Protein AF-A0A9W9YK50-F1 (afdb_monomer_lite)

Sequence (266 aa):
MEDTKVDFNWKRGRLFHRLPCLVLYQICLENPTAKVLSTSSHPKSKWRPLPLDTVELEKLASRKLKINSKETMKIAEKLYTQGFISYPRTETNMFPKSLDLRPLVQNQTVDENWGAFAASVLERGPNPRHGNKTDNAHPPIHPTKHTSGLQGNEKRVYEFIVRHFLACCSEDAKGQETNVDIEIAGEKFTATGLMIIARNYLDVYPYDKWNAKTIPVYNQGEEFQPSSIEMVDGETKPPPLLTEADLIGLMEKTWYRHRCNSCRSY

Organism: NCBI:txid174260

pLDDT: mean 93.63, std 11.18, range [38.28, 98.88]

Secondary structure (DSSP, 8-state):
------PPEETT---S-HHHHHHHHHHHHHS--EEEEEEEEEEEEEPPPPPB-HHHHHHHIIIII---HHHHHHHHHHHHHTTSB--S-----S--TTS-HHHHHHHTTT-TTTHHHHHHHHHH-------S---SS-PPB-B-S--S---HHHHHHHHHHHHHHHHHTSPPEEEEEEEEEEEETTEEEEEEEEEEEE-GGGGT-TTS----B------TT-EE--S--------PPPPPPPPHHHHHHHHHHHHHHHHHHHTT--

Radius of gyration: 24.39 Å; chains: 1; bounding box: 64×39×64 Å

Foldseek 3Di:
DPPADFDWAFPVRDDPDPVVLVVVLVLCVVFVKKAWADKDKDKDWADFDFFAALLNLQLLCCVQVVDHSVRLQVLLVVCVVVQFKWDRHWPARAADPPDQCLVQLCQQLPDPQCNVLSVVLNVVDFDADHDDDGPVPTHGIATRHDDPPDDDVSVVSSLQRHLSRSRRRKGIWMKMKMKIWIDRSNTITITIFIGTPGCMSCSSHVSDDDDGGDDDDDDHRDIDGRPDDDDDDDDDDDDDDDDSSNVSVVVVVVVVVVVVVVVVVD

InterPro domains:
  IPR000380 DNA topoisomerase, type IA [PTHR11390] (5-253)
  IPR003602 DNA topoisomerase, type IA, DNA-binding domain [SM00437] (40-263)
  IPR013497 DNA topoisomerase, type IA, central [PF01131] (7-253)
  IPR013497 DNA topoisomerase, type IA, central [PS52039] (1-266)
  IPR013497 DNA topoisomerase, type IA, central [cd00186] (30-253)
  IPR013825 DNA topoisomerase, type IA, central region, subdomain 2 [G3DSA:2.70.20.10] (1-112)
  IPR013825 DNA topoisomerase, type IA, central region, subdomain 2 [G3DSA:2.70.20.10] (154-239)
  IPR023405 DNA topoisomerase, type IA, core domain [SSF56712] (4-253)
  IPR023406 DNA topoisomerase, type IA, active site [PS00396] (77-91)

Structure (mmCIF, N/CA/C/O backbone):
data_AF-A0A9W9YK50-F1
#
_entry.id   AF-A0A9W9YK50-F1
#
loop_
_atom_site.group_PDB
_atom_site.id
_atom_site.type_symbol
_atom_site.label_atom_id
_atom_site.label_alt_id
_atom_site.label_comp_id
_atom_site.label_asym_id
_atom_site.label_entity_id
_atom_site.label_seq_id
_atom_site.pdbx_PDB_ins_code
_atom_site.Cartn_x
_atom_site.Cartn_y
_atom_site.Cartn_z
_atom_site.occupancy
_atom_site.B_iso_or_equiv
_atom_site.auth_seq_id
_atom_site.auth_comp_id
_atom_site.auth_asym_id
_atom_site.auth_atom_id
_atom_site.pdbx_PDB_model_num
ATOM 1 N N . MET A 1 1 ? -32.032 -8.052 6.823 1.00 41.34 1 MET A N 1
ATOM 2 C CA . MET A 1 1 ? -30.981 -7.052 7.093 1.00 41.34 1 MET A CA 1
ATOM 3 C C . MET A 1 1 ? -29.804 -7.846 7.615 1.00 41.34 1 MET A C 1
ATOM 5 O O . MET A 1 1 ? -30.005 -8.594 8.560 1.00 41.34 1 MET A O 1
ATOM 9 N N . GLU A 1 2 ? -28.667 -7.839 6.922 1.00 46.91 2 GLU A N 1
ATOM 10 C CA . GLU A 1 2 ? -27.477 -8.552 7.399 1.00 46.91 2 GLU A CA 1
ATOM 11 C C . GLU A 1 2 ? -27.060 -7.967 8.746 1.00 46.91 2 GLU A C 1
ATOM 13 O O . GLU A 1 2 ? -26.826 -6.762 8.856 1.00 46.91 2 GLU A O 1
ATOM 18 N N . ASP A 1 3 ? -27.025 -8.825 9.762 1.00 57.28 3 ASP A N 1
ATOM 19 C CA . ASP A 1 3 ? -26.683 -8.486 11.138 1.00 57.28 3 ASP A CA 1
ATOM 20 C C . ASP A 1 3 ? -25.191 -8.120 11.192 1.00 57.28 3 ASP A C 1
ATOM 22 O O . ASP A 1 3 ? -24.302 -8.954 11.383 1.00 57.28 3 ASP A O 1
ATOM 26 N N . THR A 1 4 ? -24.888 -6.866 10.858 1.00 78.38 4 THR A N 1
ATOM 27 C CA . THR A 1 4 ? -23.513 -6.386 10.734 1.00 78.38 4 THR A CA 1
ATOM 28 C C . THR A 1 4 ? -22.994 -6.100 12.135 1.00 78.38 4 THR A C 1
ATOM 30 O O . THR A 1 4 ? -23.297 -5.058 12.712 1.00 78.38 4 THR A O 1
ATOM 33 N N . LYS A 1 5 ? -22.208 -7.026 12.693 1.00 89.38 5 LYS A N 1
ATOM 34 C CA . LYS A 1 5 ? -21.568 -6.839 14.000 1.00 89.38 5 LYS A CA 1
ATOM 35 C C . LYS A 1 5 ? -20.580 -5.667 13.942 1.00 89.38 5 LYS A C 1
ATOM 37 O O . LYS A 1 5 ? -19.675 -5.648 13.105 1.00 89.38 5 LYS A O 1
ATOM 42 N N . VAL A 1 6 ? -20.738 -4.701 14.848 1.00 94.25 6 VAL A N 1
ATOM 43 C CA . VAL A 1 6 ? -19.848 -3.538 14.979 1.00 94.25 6 VAL A CA 1
ATOM 44 C C . VAL A 1 6 ? -19.125 -3.595 16.313 1.00 94.25 6 VAL A C 1
ATOM 46 O O . VAL A 1 6 ? -19.742 -3.479 17.366 1.00 94.25 6 VAL A O 1
ATOM 49 N N . ASP A 1 7 ? -17.801 -3.712 16.260 1.00 94.88 7 ASP A N 1
ATOM 50 C CA . ASP A 1 7 ? -16.970 -3.663 17.460 1.00 94.88 7 ASP A CA 1
ATOM 51 C C . ASP A 1 7 ? -16.613 -2.210 17.809 1.00 94.88 7 ASP A C 1
ATOM 53 O O . ASP A 1 7 ? -15.954 -1.507 17.028 1.00 94.88 7 ASP A O 1
ATOM 57 N N . PHE A 1 8 ? -17.030 -1.780 19.001 1.00 97.06 8 PHE A N 1
ATOM 58 C CA . PHE A 1 8 ? -16.675 -0.493 19.590 1.00 97.06 8 PHE A CA 1
ATOM 59 C C . PHE A 1 8 ? -15.461 -0.655 20.511 1.00 97.06 8 PHE A C 1
ATOM 61 O O . PHE A 1 8 ? -15.491 -1.388 21.496 1.00 97.06 8 PHE A O 1
ATOM 68 N N . ASN A 1 9 ? -14.377 0.051 20.201 1.00 97.31 9 ASN A N 1
ATOM 69 C CA . ASN A 1 9 ? -13.122 -0.027 20.940 1.00 97.31 9 ASN A CA 1
ATOM 70 C C . ASN A 1 9 ? -13.115 0.970 22.095 1.00 97.31 9 ASN A C 1
ATOM 72 O O . ASN A 1 9 ? -13.468 2.138 21.923 1.00 97.31 9 ASN A O 1
ATOM 76 N N . TRP A 1 10 ? -12.661 0.532 23.264 1.00 97.75 10 TRP A N 1
ATOM 77 C CA . TRP A 1 10 ? -12.613 1.375 24.451 1.00 97.75 10 TRP A CA 1
ATOM 78 C C . TRP A 1 10 ? -11.600 2.517 24.306 1.00 97.75 10 TRP A C 1
ATOM 80 O O . TRP A 1 10 ? -10.426 2.290 23.998 1.00 97.75 10 TRP A O 1
ATOM 90 N N . LYS A 1 11 ? -12.020 3.761 24.569 1.00 97.06 11 LYS A N 1
ATOM 91 C CA . LYS A 1 11 ? -11.163 4.946 24.379 1.00 97.06 11 LYS A CA 1
ATOM 92 C C . LYS A 1 11 ? -9.980 5.024 25.343 1.00 97.06 11 LYS A C 1
ATOM 94 O O . LYS A 1 11 ? -9.011 5.715 25.038 1.00 97.06 11 LYS A O 1
ATOM 99 N N . ARG A 1 12 ? -10.010 4.307 26.472 1.00 95.25 12 ARG A N 1
ATOM 100 C CA . ARG A 1 12 ? -8.842 4.183 27.367 1.00 95.25 12 ARG A CA 1
ATOM 101 C C . ARG A 1 12 ? -7.768 3.231 26.826 1.00 95.25 12 ARG A C 1
ATOM 103 O O . ARG A 1 12 ? -6.685 3.141 27.401 1.00 95.25 12 ARG A O 1
ATOM 110 N N . GLY A 1 13 ? -8.043 2.518 25.733 1.00 94.38 13 GLY A N 1
ATOM 111 C CA . GLY A 1 13 ? -7.159 1.499 25.183 1.00 94.38 13 GLY A CA 1
ATOM 112 C C . GLY A 1 13 ? -7.208 0.221 26.014 1.00 94.38 13 GLY A C 1
ATOM 113 O O . GLY A 1 13 ? -8.038 -0.645 25.762 1.00 94.38 13 GLY A O 1
ATOM 114 N N . ARG A 1 14 ? -6.304 0.088 26.991 1.00 94.88 14 ARG A N 1
ATOM 115 C CA . ARG A 1 14 ? -6.188 -1.099 27.859 1.00 94.88 14 ARG A CA 1
ATOM 116 C C . ARG A 1 14 ? -5.643 -0.739 29.237 1.00 94.88 14 ARG A C 1
ATOM 118 O O . ARG A 1 14 ? -4.878 0.215 29.366 1.00 94.88 14 ARG A O 1
ATOM 125 N N . LEU A 1 15 ? -5.975 -1.547 30.242 1.00 96.12 15 LEU A N 1
ATOM 126 C CA . LEU A 1 15 ? -5.427 -1.450 31.596 1.00 96.12 15 LEU A CA 1
ATOM 127 C C . LEU A 1 15 ? -4.578 -2.682 31.922 1.00 96.12 15 LEU A C 1
ATOM 129 O O . LEU A 1 15 ? -4.917 -3.792 31.533 1.00 96.12 15 LEU A O 1
ATOM 133 N N . PHE A 1 16 ? -3.497 -2.481 32.677 1.00 95.56 16 PHE A N 1
ATOM 134 C CA . PHE A 1 16 ? -2.621 -3.558 33.164 1.00 95.56 16 PHE A CA 1
ATOM 135 C C . PHE A 1 16 ? -2.984 -4.037 34.580 1.00 95.56 16 PHE A C 1
ATOM 137 O O . PHE A 1 16 ? -2.319 -4.907 35.135 1.00 95.56 16 PHE A O 1
ATOM 144 N N . HIS A 1 17 ? -4.042 -3.477 35.173 1.00 95.75 17 HIS A N 1
ATOM 145 C CA . HIS A 1 17 ? -4.546 -3.866 36.486 1.00 95.75 17 HIS A CA 1
ATOM 146 C C . HIS A 1 17 ? -5.960 -4.431 36.358 1.00 95.75 17 HIS A C 1
ATOM 148 O O . HIS A 1 17 ? -6.875 -3.740 35.906 1.00 95.75 17 HIS A O 1
ATOM 154 N N . ARG A 1 18 ? -6.139 -5.677 36.814 1.00 94.06 18 ARG A N 1
ATOM 155 C CA . ARG A 1 18 ? -7.414 -6.400 36.718 1.00 94.06 18 ARG A CA 1
ATOM 156 C C . ARG A 1 18 ? -8.533 -5.740 37.522 1.00 94.06 18 ARG A C 1
ATOM 158 O O . ARG A 1 18 ? -9.630 -5.597 37.005 1.00 94.06 18 ARG A O 1
ATOM 165 N N . LEU A 1 19 ? -8.260 -5.321 38.761 1.00 96.44 19 LEU A N 1
ATOM 166 C CA . LEU A 1 19 ? -9.286 -4.761 39.652 1.00 96.44 19 LEU A CA 1
ATOM 167 C C . LEU A 1 19 ? -9.932 -3.478 39.092 1.00 96.44 19 LEU A C 1
ATOM 169 O O . LEU A 1 19 ? -11.153 -3.462 38.973 1.00 96.44 19 LEU A O 1
ATOM 173 N N . PRO A 1 20 ? -9.179 -2.442 38.668 1.00 95.81 20 PRO A N 1
ATOM 174 C CA . PRO A 1 20 ? -9.778 -1.271 38.026 1.00 95.81 20 PRO A CA 1
ATOM 175 C C . PRO A 1 20 ? -10.583 -1.600 36.763 1.00 95.81 20 PRO A C 1
ATOM 177 O O . PRO A 1 20 ? -11.648 -1.029 36.557 1.00 95.81 20 PRO A O 1
ATOM 180 N N . CYS A 1 21 ? -10.104 -2.531 35.928 1.00 96.44 21 CYS A N 1
ATOM 181 C CA . CYS A 1 21 ? -10.829 -2.945 34.726 1.00 96.44 21 CYS A CA 1
ATOM 182 C C . CYS A 1 21 ? -12.150 -3.642 35.077 1.00 96.44 21 CYS A C 1
ATOM 184 O O . CYS A 1 21 ? -13.182 -3.301 34.507 1.00 96.44 21 CYS A O 1
ATOM 186 N N . LEU A 1 22 ? -12.130 -4.536 36.072 1.00 96.81 22 LEU A N 1
ATOM 187 C CA . LEU A 1 22 ? -13.318 -5.221 36.573 1.00 96.81 22 LEU A CA 1
ATOM 188 C C . LEU A 1 22 ? -14.348 -4.240 37.144 1.00 96.81 22 LEU A C 1
ATOM 190 O O . LEU A 1 22 ? -15.530 -4.388 36.862 1.00 96.81 22 LEU A O 1
ATOM 194 N N . VAL A 1 23 ? -13.915 -3.232 37.908 1.00 97.25 23 VAL A N 1
ATOM 195 C CA . VAL A 1 23 ? -14.819 -2.205 38.457 1.00 97.25 23 VAL A CA 1
ATOM 196 C C . VAL A 1 23 ? -15.532 -1.449 37.332 1.00 97.25 23 VAL A C 1
ATOM 198 O O . VAL A 1 23 ? -16.754 -1.353 37.344 1.00 97.25 23 VAL A O 1
ATOM 201 N N . LEU A 1 24 ? -14.791 -0.966 36.329 1.00 97.00 24 LEU A N 1
ATOM 202 C CA . LEU A 1 24 ? -15.374 -0.243 35.190 1.00 97.00 24 LEU A CA 1
ATOM 203 C C . LEU A 1 24 ? -16.290 -1.139 34.345 1.00 97.00 24 LEU A C 1
ATOM 205 O O . LEU A 1 24 ? -17.337 -0.694 33.880 1.00 97.00 24 LEU A O 1
ATOM 209 N N . TYR A 1 25 ? -15.921 -2.412 34.190 1.00 97.19 25 TYR A N 1
ATOM 210 C CA . TYR A 1 25 ? -16.738 -3.404 33.503 1.00 97.19 25 TYR A CA 1
ATOM 211 C C . TYR A 1 25 ? -18.077 -3.646 34.213 1.00 97.19 25 TYR A C 1
ATOM 213 O O . TYR A 1 25 ? -19.114 -3.625 33.556 1.00 97.19 25 TYR A O 1
ATOM 221 N N . GLN A 1 26 ? -18.076 -3.813 35.541 1.00 97.31 26 GLN A N 1
ATOM 222 C CA . GLN A 1 26 ? -19.310 -3.988 36.317 1.00 97.31 26 GLN A CA 1
ATOM 223 C C . GLN A 1 26 ? -20.226 -2.763 36.211 1.00 97.31 26 GLN A C 1
ATOM 225 O O . GLN A 1 26 ? -21.418 -2.922 35.970 1.00 97.31 26 GLN A O 1
ATOM 230 N N . ILE A 1 27 ? -19.666 -1.549 36.265 1.00 96.75 27 ILE A N 1
ATOM 231 C CA . ILE A 1 27 ? -20.436 -0.308 36.069 1.00 96.75 27 ILE A CA 1
ATOM 232 C C . ILE A 1 27 ? -21.121 -0.291 34.688 1.00 96.75 27 ILE A C 1
ATOM 234 O O . ILE A 1 27 ? -22.289 0.085 34.578 1.00 96.75 27 ILE A O 1
ATOM 238 N N . CYS A 1 28 ? -20.430 -0.756 33.641 1.00 97.00 28 CYS A N 1
ATOM 239 C CA . CYS A 1 28 ? -21.012 -0.881 32.302 1.00 97.00 28 CYS A CA 1
ATOM 240 C C . CYS A 1 28 ? -22.092 -1.973 32.215 1.00 97.00 28 CYS A C 1
ATOM 242 O O . CYS A 1 28 ? -23.022 -1.825 31.433 1.00 97.00 28 CYS A O 1
ATOM 244 N N . LEU A 1 29 ? -21.992 -3.064 32.982 1.00 96.56 29 LEU A N 1
ATOM 245 C CA . LEU A 1 29 ? -23.014 -4.119 33.004 1.00 96.56 29 LEU A CA 1
ATOM 246 C C . LEU A 1 29 ? -24.285 -3.701 33.749 1.00 96.56 29 LEU A C 1
ATOM 248 O O . LEU A 1 29 ? -25.375 -4.106 33.350 1.00 96.56 29 LEU A O 1
ATOM 252 N N . GLU A 1 30 ? -24.155 -2.905 34.812 1.00 96.50 30 GLU A N 1
ATOM 253 C CA . GLU A 1 30 ? -25.298 -2.390 35.575 1.00 96.50 30 GLU A CA 1
ATOM 254 C C . GLU A 1 30 ? -26.133 -1.396 34.755 1.00 96.50 30 GLU A C 1
ATOM 256 O O . GLU A 1 30 ? -27.359 -1.404 34.844 1.00 96.50 30 GLU A O 1
ATOM 261 N N . ASN A 1 31 ? -25.481 -0.571 33.926 1.00 95.00 31 ASN A N 1
ATOM 262 C CA . ASN A 1 31 ? -26.136 0.408 33.052 1.00 95.00 31 ASN A CA 1
ATOM 263 C C . ASN A 1 31 ? -25.626 0.281 31.603 1.00 95.00 31 ASN A C 1
ATOM 265 O O . ASN A 1 31 ? -24.849 1.123 31.142 1.00 95.00 31 ASN A O 1
ATOM 269 N N . PRO A 1 32 ? -26.050 -0.769 30.875 1.00 96.25 32 PRO A N 1
ATOM 270 C CA . PRO A 1 32 ? -25.447 -1.153 29.602 1.00 96.25 32 PRO A CA 1
ATOM 271 C C . PRO A 1 32 ? -25.954 -0.363 28.393 1.00 96.25 32 PRO A C 1
ATOM 273 O O . PRO A 1 32 ? -25.463 -0.581 27.288 1.00 96.25 32 PRO A O 1
ATOM 276 N N . THR A 1 33 ? -26.924 0.537 28.572 1.00 97.56 33 THR A N 1
ATOM 277 C CA . THR A 1 33 ? -27.447 1.375 27.489 1.00 97.56 33 THR A CA 1
ATOM 278 C C . THR A 1 33 ? -26.329 2.232 26.903 1.00 97.56 33 THR A C 1
ATOM 280 O O . THR A 1 33 ? -25.719 3.046 27.599 1.00 97.56 33 THR A O 1
ATOM 283 N N . ALA A 1 34 ? -26.072 2.059 25.609 1.00 97.75 34 ALA A N 1
ATOM 284 C CA . ALA A 1 34 ? -25.123 2.866 24.867 1.00 97.75 34 ALA A CA 1
ATOM 285 C C . ALA A 1 34 ? -25.817 4.101 24.307 1.00 97.75 34 ALA A C 1
ATOM 287 O O . ALA A 1 34 ? -26.814 3.982 23.598 1.00 97.75 34 ALA A O 1
ATOM 288 N N . LYS A 1 35 ? -25.249 5.276 24.569 1.00 98.19 35 LYS A N 1
ATOM 289 C CA . LYS A 1 35 ? -25.692 6.543 23.987 1.00 98.19 35 LYS A CA 1
ATOM 290 C C . LYS A 1 35 ? -24.691 7.036 22.957 1.00 98.19 35 LYS A C 1
ATOM 292 O O . LYS A 1 35 ? -23.509 7.192 23.265 1.00 98.19 35 LYS A O 1
ATOM 297 N N . VAL A 1 36 ? -25.156 7.344 21.752 1.00 98.25 36 VAL A N 1
ATOM 298 C CA . VAL A 1 36 ? -24.328 7.936 20.696 1.00 98.25 36 VAL A CA 1
ATOM 299 C C . VAL A 1 36 ? -24.003 9.385 21.056 1.00 98.25 36 VAL A C 1
ATOM 301 O O . VAL A 1 36 ? -24.871 10.260 21.056 1.00 98.25 36 VAL A O 1
ATOM 304 N N . LEU A 1 37 ? -22.731 9.652 21.347 1.00 97.94 37 LEU A N 1
ATOM 305 C CA . LEU A 1 37 ? -22.236 10.985 21.685 1.00 97.94 37 LEU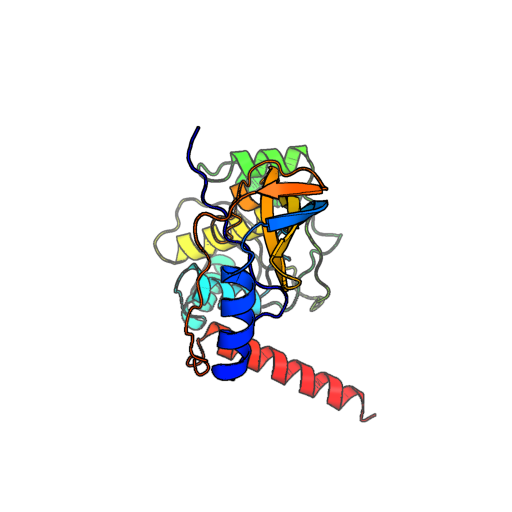 A CA 1
ATOM 306 C C . LEU A 1 37 ? -22.012 11.841 20.441 1.00 97.94 37 LEU A C 1
ATOM 308 O O . LEU A 1 37 ? -22.349 13.028 20.435 1.00 97.94 37 LEU A O 1
ATOM 312 N N . SER A 1 38 ? -21.405 11.259 19.408 1.00 96.75 38 SER A N 1
ATOM 313 C CA . SER A 1 38 ? -21.080 11.963 18.173 1.00 96.75 38 SER A CA 1
ATOM 314 C C . SER A 1 38 ? -20.886 11.003 17.004 1.00 96.75 38 SER A C 1
ATOM 316 O O . SER A 1 38 ? -20.434 9.866 17.152 1.00 96.75 38 SER A O 1
ATOM 318 N N . THR A 1 39 ? -21.203 11.506 15.817 1.00 96.25 39 THR A N 1
ATOM 319 C CA . THR A 1 39 ? -20.981 10.845 14.532 1.00 96.25 39 THR A CA 1
ATOM 320 C C . THR A 1 39 ? -20.244 11.828 13.637 1.00 96.25 39 THR A C 1
ATOM 322 O O . THR A 1 39 ? -20.770 12.893 13.314 1.00 96.25 39 THR A O 1
ATOM 325 N N . SER A 1 40 ? -19.012 11.506 13.258 1.00 94.88 40 SER A N 1
ATOM 326 C CA . SER A 1 40 ? -18.193 12.360 12.395 1.00 94.88 40 SER A CA 1
ATOM 327 C C . SER A 1 40 ? -17.788 11.600 11.147 1.00 94.88 40 SER A C 1
ATOM 329 O O . SER A 1 40 ? -17.491 10.410 11.209 1.00 94.88 40 SER A O 1
ATOM 331 N N . SER A 1 41 ? -17.779 12.282 10.008 1.00 94.62 41 SER A N 1
ATOM 332 C CA . SER A 1 41 ? -17.379 11.697 8.736 1.00 94.62 41 SER A CA 1
ATOM 333 C C . SER A 1 41 ? -16.401 12.633 8.049 1.00 94.62 41 SER A C 1
ATOM 335 O O . SER A 1 41 ? -16.679 13.825 7.913 1.00 94.62 41 SER A O 1
ATOM 337 N N . HIS A 1 42 ? -15.246 12.114 7.644 1.00 95.69 42 HIS A N 1
ATOM 338 C CA . HIS A 1 42 ? -14.212 12.907 6.989 1.00 95.69 42 HIS A CA 1
ATOM 339 C C . HIS A 1 42 ? -13.589 12.160 5.800 1.00 95.69 42 HIS A C 1
ATOM 341 O O . HIS A 1 42 ? -13.525 10.924 5.798 1.00 95.69 42 HIS A O 1
ATOM 347 N N . PRO A 1 43 ? -13.136 12.890 4.762 1.00 97.31 43 PRO A N 1
ATOM 348 C CA . PRO A 1 43 ? -12.414 12.284 3.655 1.00 97.31 43 PRO A CA 1
ATOM 349 C C . PRO A 1 43 ? -11.107 11.649 4.134 1.00 97.31 43 PRO A C 1
ATOM 351 O O . PRO A 1 43 ? -10.277 12.292 4.779 1.00 97.31 43 PRO A O 1
ATOM 354 N N . LYS A 1 44 ? -10.888 10.395 3.747 1.00 97.50 44 LYS A N 1
ATOM 355 C CA . LYS A 1 44 ? -9.674 9.634 4.032 1.00 97.50 44 LYS A CA 1
ATOM 356 C C . LYS A 1 44 ? -9.002 9.237 2.730 1.00 97.50 44 LYS A C 1
ATOM 358 O O . LYS A 1 44 ? -9.647 8.720 1.822 1.00 97.50 44 LYS A O 1
ATOM 363 N N . SER A 1 45 ? -7.691 9.421 2.642 1.00 97.56 45 SER A N 1
ATOM 364 C CA . SER A 1 45 ? -6.907 8.917 1.518 1.00 97.56 45 SER A CA 1
ATOM 365 C C . SER A 1 45 ? -5.916 7.853 1.961 1.00 97.56 45 SER A C 1
ATOM 367 O O . SER A 1 45 ? -5.370 7.898 3.068 1.00 97.56 45 SER A O 1
ATOM 369 N N . LYS A 1 46 ? -5.678 6.888 1.073 1.00 98.00 46 LYS A N 1
ATOM 370 C CA . LYS A 1 46 ? -4.533 5.990 1.159 1.00 98.00 46 LYS A CA 1
ATOM 371 C C . LYS A 1 46 ? -3.569 6.345 0.042 1.00 98.00 46 LYS A C 1
ATOM 373 O O . LYS A 1 46 ? -3.903 6.263 -1.138 1.00 98.00 46 LYS A O 1
ATOM 378 N N . TRP A 1 47 ? -2.381 6.773 0.441 1.00 98.25 47 TRP A N 1
ATOM 379 C CA . TRP A 1 47 ? -1.395 7.295 -0.486 1.00 98.25 47 TRP A CA 1
ATOM 380 C C . TRP A 1 47 ? -0.822 6.207 -1.381 1.00 98.25 47 TRP A C 1
ATOM 382 O O . TRP A 1 47 ? -0.465 5.125 -0.909 1.00 98.25 47 TRP A O 1
ATOM 392 N N . ARG A 1 48 ? -0.673 6.544 -2.660 1.00 98.31 48 ARG A N 1
ATOM 393 C CA . ARG A 1 48 ? 0.085 5.746 -3.621 1.00 98.31 48 ARG A CA 1
ATOM 394 C C . ARG A 1 48 ? 1.577 5.703 -3.237 1.00 98.31 48 ARG A C 1
ATOM 396 O O . ARG A 1 48 ? 2.045 6.567 -2.471 1.00 98.31 48 ARG A O 1
ATOM 403 N N . PRO A 1 49 ? 2.339 4.710 -3.735 1.00 98.25 49 PRO A N 1
ATOM 404 C CA . PRO A 1 49 ? 3.745 4.573 -3.379 1.00 98.25 49 PRO A CA 1
ATOM 405 C C . PRO A 1 49 ? 4.588 5.750 -3.887 1.00 98.25 49 PRO A C 1
ATOM 407 O O . PRO A 1 49 ? 4.233 6.426 -4.853 1.00 98.25 49 PRO A O 1
ATOM 410 N N . LEU A 1 50 ? 5.707 5.998 -3.205 1.00 98.38 50 LEU A N 1
ATOM 411 C CA . LEU A 1 50 ? 6.766 6.872 -3.713 1.00 98.38 50 LEU A CA 1
ATOM 412 C C . LEU A 1 50 ? 7.506 6.185 -4.873 1.00 98.38 50 LEU A C 1
ATOM 414 O O . LEU A 1 50 ? 7.409 4.971 -4.995 1.00 98.38 50 LEU A O 1
ATOM 418 N N . PRO A 1 51 ? 8.256 6.919 -5.710 1.00 98.25 51 PRO A N 1
ATOM 419 C CA . PRO A 1 51 ? 9.151 6.317 -6.689 1.00 98.25 51 PRO A CA 1
ATOM 420 C C . PRO A 1 51 ? 10.145 5.362 -6.020 1.00 98.25 51 PRO A C 1
ATOM 422 O O . PRO A 1 51 ? 10.628 5.627 -4.920 1.00 98.25 51 PRO A O 1
ATOM 425 N N . LEU A 1 52 ? 10.423 4.251 -6.697 1.00 98.50 52 LEU A N 1
ATOM 426 C CA . LEU A 1 52 ? 11.159 3.126 -6.137 1.00 98.50 52 LEU A CA 1
ATOM 427 C C . LEU A 1 52 ? 12.666 3.410 -6.108 1.00 98.50 52 LEU A C 1
ATOM 429 O O . LEU A 1 52 ? 13.260 3.655 -7.155 1.00 98.50 52 LEU A O 1
ATOM 433 N N . ASP A 1 53 ? 13.281 3.336 -4.931 1.00 98.31 53 ASP A N 1
ATOM 434 C CA . ASP A 1 53 ? 14.738 3.313 -4.764 1.00 98.31 53 ASP A CA 1
ATOM 435 C C . ASP A 1 53 ? 15.231 1.883 -4.460 1.00 98.31 53 ASP A C 1
ATOM 437 O O . ASP A 1 53 ? 14.440 0.937 -4.362 1.00 98.31 53 ASP A O 1
ATOM 441 N N . THR A 1 54 ? 16.551 1.708 -4.335 1.00 98.12 54 THR A N 1
ATOM 442 C CA . THR A 1 54 ? 17.166 0.388 -4.082 1.00 98.12 54 THR A CA 1
ATOM 443 C C . THR A 1 54 ? 16.653 -0.241 -2.788 1.00 98.12 54 THR A C 1
ATOM 445 O O . THR A 1 54 ? 16.286 -1.414 -2.756 1.00 98.12 54 THR A O 1
ATOM 448 N N . VAL A 1 55 ? 16.601 0.556 -1.720 1.00 96.69 55 VAL A N 1
ATOM 449 C CA . VAL A 1 55 ? 16.276 0.077 -0.374 1.00 96.69 55 VAL A CA 1
ATOM 450 C C . VAL A 1 55 ? 14.813 -0.354 -0.300 1.00 96.69 55 VAL A C 1
ATOM 452 O O . VAL A 1 55 ? 14.496 -1.409 0.261 1.00 96.69 55 VAL A O 1
ATOM 455 N N . GLU A 1 56 ? 13.904 0.418 -0.895 1.00 97.94 56 GLU A N 1
ATOM 456 C CA . GLU A 1 56 ? 12.499 0.034 -0.973 1.00 97.94 56 GLU A CA 1
ATOM 457 C C . GLU A 1 56 ? 12.280 -1.177 -1.884 1.00 97.94 56 GLU A C 1
ATOM 459 O O . GLU A 1 56 ? 11.473 -2.037 -1.520 1.00 97.94 56 GLU A O 1
ATOM 464 N N . LEU A 1 57 ? 13.020 -1.323 -2.992 1.00 98.50 57 LEU A N 1
ATOM 465 C CA . LEU A 1 57 ? 12.970 -2.541 -3.809 1.00 98.50 57 LEU A CA 1
ATOM 466 C C . LEU A 1 57 ? 13.358 -3.779 -2.987 1.00 98.50 57 LEU A C 1
ATOM 468 O O . LEU A 1 57 ? 12.582 -4.734 -2.946 1.00 98.50 57 LEU A O 1
ATOM 472 N N . GLU A 1 58 ? 14.493 -3.758 -2.286 1.00 98.25 58 GLU A N 1
ATOM 473 C CA . GLU A 1 58 ? 14.950 -4.887 -1.461 1.00 98.25 58 GLU A CA 1
ATOM 474 C C . GLU A 1 58 ? 13.944 -5.219 -0.344 1.00 98.25 58 GLU A C 1
ATOM 476 O O . GLU A 1 58 ? 13.501 -6.367 -0.192 1.00 98.25 58 GLU A O 1
ATOM 481 N N . LYS A 1 59 ? 13.483 -4.201 0.396 1.00 97.62 59 LYS A N 1
ATOM 482 C CA . LYS A 1 59 ? 12.520 -4.386 1.494 1.00 97.62 59 LYS A CA 1
ATOM 483 C C . LYS A 1 59 ? 11.169 -4.893 1.002 1.00 97.62 59 LYS A C 1
ATOM 485 O O . LYS A 1 59 ? 10.517 -5.670 1.70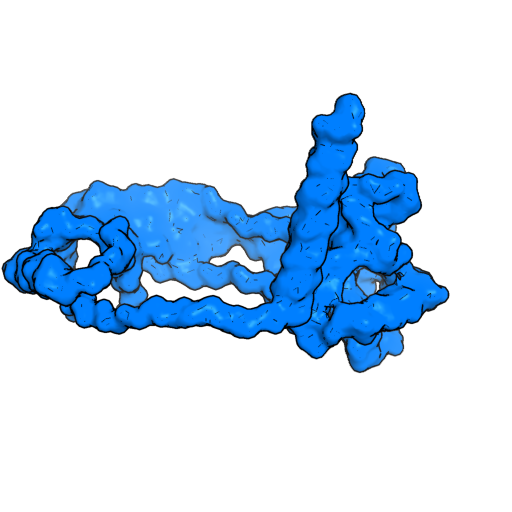9 1.00 97.62 59 LYS A O 1
ATOM 490 N N . LEU A 1 60 ? 10.672 -4.404 -0.134 1.00 98.00 60 LEU A N 1
ATOM 491 C CA . LEU A 1 60 ? 9.370 -4.808 -0.669 1.00 98.00 60 LEU A CA 1
ATOM 492 C C . LEU A 1 60 ? 9.448 -6.165 -1.367 1.00 98.00 60 LEU A C 1
ATOM 494 O O . LEU A 1 60 ? 8.528 -6.962 -1.188 1.00 98.00 60 LEU A O 1
ATOM 498 N N . ALA A 1 61 ? 10.543 -6.491 -2.053 1.00 98.00 61 ALA A N 1
ATOM 499 C CA . ALA A 1 61 ? 10.761 -7.824 -2.606 1.00 98.00 61 ALA A CA 1
ATOM 500 C C . ALA A 1 61 ? 10.796 -8.890 -1.498 1.00 98.00 61 ALA A C 1
ATOM 502 O O . ALA A 1 61 ? 10.060 -9.880 -1.575 1.00 98.00 61 ALA A O 1
ATOM 503 N N . SER A 1 62 ? 11.524 -8.641 -0.405 1.00 97.31 62 SER A N 1
ATOM 504 C CA . SER A 1 62 ? 11.561 -9.556 0.743 1.00 97.31 62 SER A CA 1
ATOM 505 C C . SER A 1 62 ? 10.180 -9.691 1.405 1.00 97.31 62 SER A C 1
ATOM 507 O O . SER A 1 62 ? 9.654 -10.797 1.571 1.00 97.31 62 SER A O 1
ATOM 509 N N . ARG A 1 63 ? 9.492 -8.570 1.680 1.00 95.81 63 ARG A N 1
ATOM 510 C CA . ARG A 1 63 ? 8.175 -8.589 2.349 1.00 95.81 63 ARG A CA 1
ATOM 511 C C . ARG A 1 63 ? 7.053 -9.173 1.486 1.00 95.81 63 ARG A C 1
ATOM 513 O O . ARG A 1 63 ? 6.260 -9.973 1.998 1.00 95.81 63 ARG A O 1
ATOM 520 N N . LYS A 1 64 ? 6.959 -8.757 0.219 1.00 97.38 64 LYS A N 1
ATOM 521 C CA . LYS A 1 64 ? 5.814 -9.004 -0.677 1.00 97.38 64 LYS A CA 1
ATOM 522 C C . LYS A 1 64 ? 6.043 -10.174 -1.630 1.00 97.38 64 LYS A C 1
ATOM 524 O O . LYS A 1 64 ? 5.109 -10.931 -1.867 1.00 97.38 64 LYS A O 1
ATOM 529 N N . LEU A 1 65 ? 7.260 -10.343 -2.148 1.00 97.62 65 LEU A N 1
ATOM 530 C CA . LEU A 1 65 ? 7.595 -11.412 -3.098 1.00 97.62 65 LEU A CA 1
ATOM 531 C C . LEU A 1 65 ? 8.285 -12.608 -2.431 1.00 97.62 65 LEU A C 1
ATOM 533 O O . LEU A 1 65 ? 8.382 -13.667 -3.051 1.00 97.62 65 LEU A O 1
ATOM 537 N N . LYS A 1 66 ? 8.726 -12.479 -1.174 1.00 97.81 66 LYS A N 1
ATOM 538 C CA . LYS A 1 66 ? 9.506 -13.513 -0.472 1.00 97.81 66 LYS A CA 1
ATOM 539 C C . LYS A 1 66 ? 10.808 -13.853 -1.212 1.00 97.81 66 LYS A C 1
ATOM 541 O O . LYS A 1 66 ? 11.223 -15.006 -1.249 1.00 97.81 66 LYS A O 1
ATOM 546 N N . ILE A 1 67 ? 11.424 -12.843 -1.828 1.00 98.12 67 ILE A N 1
ATOM 547 C CA . ILE A 1 67 ? 12.721 -12.943 -2.508 1.00 98.12 67 ILE A CA 1
ATOM 548 C C . ILE A 1 67 ? 13.728 -12.164 -1.664 1.00 98.12 67 ILE A C 1
ATOM 550 O O . ILE A 1 67 ? 13.479 -11.006 -1.345 1.00 98.12 67 ILE A O 1
ATOM 554 N N . ASN A 1 68 ? 14.839 -12.798 -1.285 1.00 96.94 68 ASN A N 1
ATOM 555 C CA . ASN A 1 68 ? 15.874 -12.128 -0.497 1.00 96.94 68 ASN A CA 1
ATOM 556 C C . ASN A 1 68 ? 16.575 -11.023 -1.306 1.00 96.94 68 ASN A C 1
ATOM 558 O O . ASN A 1 68 ? 16.512 -10.989 -2.538 1.00 96.94 68 ASN A O 1
ATOM 562 N N . SER A 1 69 ? 17.267 -10.126 -0.618 1.00 95.88 69 SER A N 1
ATOM 563 C CA . SER A 1 69 ? 17.831 -8.900 -1.199 1.00 95.88 69 SER A CA 1
ATOM 564 C C . SER A 1 69 ? 18.956 -9.198 -2.184 1.00 95.88 69 SER A C 1
ATOM 566 O O . SER A 1 69 ? 18.998 -8.622 -3.268 1.00 95.88 69 SER A O 1
ATOM 568 N N . LYS A 1 70 ? 19.809 -10.186 -1.875 1.00 97.38 70 LYS A N 1
ATOM 569 C CA . LYS A 1 70 ? 20.893 -10.623 -2.770 1.00 97.38 70 LYS A CA 1
ATOM 570 C C . LYS A 1 70 ? 20.349 -11.113 -4.114 1.00 97.38 70 LYS A C 1
ATOM 572 O O . LYS A 1 70 ? 20.856 -10.720 -5.162 1.00 97.38 70 LYS A O 1
ATOM 577 N N . GLU A 1 71 ? 19.321 -11.957 -4.083 1.00 98.31 71 GLU A N 1
ATOM 578 C CA . GLU A 1 71 ? 18.678 -12.466 -5.297 1.00 98.31 71 GLU A CA 1
ATOM 579 C C . GLU A 1 71 ? 17.896 -11.362 -6.022 1.00 98.31 71 GLU A C 1
ATOM 581 O O . GLU A 1 71 ? 17.965 -11.268 -7.245 1.00 98.31 71 GLU A O 1
ATOM 586 N N . THR A 1 72 ? 17.221 -10.477 -5.280 1.00 98.56 72 THR A N 1
ATOM 587 C CA . THR A 1 72 ? 16.517 -9.312 -5.841 1.00 98.56 72 THR A CA 1
ATOM 588 C C . THR A 1 72 ? 17.468 -8.429 -6.644 1.00 98.56 72 THR A C 1
ATOM 590 O O . THR A 1 72 ? 17.173 -8.116 -7.796 1.00 98.56 72 THR A O 1
ATOM 593 N N . MET A 1 73 ? 18.632 -8.086 -6.085 1.00 98.44 73 MET A N 1
ATOM 594 C CA . MET A 1 73 ? 19.621 -7.248 -6.764 1.00 98.44 73 MET A CA 1
ATOM 595 C C . MET A 1 73 ? 20.258 -7.945 -7.962 1.00 98.44 73 MET A C 1
ATOM 597 O O . MET A 1 73 ? 20.390 -7.325 -9.013 1.00 98.44 73 MET A O 1
ATOM 601 N N . LYS A 1 74 ? 20.571 -9.242 -7.854 1.00 98.69 74 LYS A N 1
ATOM 602 C CA . LYS A 1 74 ? 21.072 -10.034 -8.988 1.00 98.69 74 LYS A CA 1
ATOM 603 C C . LYS A 1 74 ? 20.081 -10.039 -10.159 1.00 98.69 74 LYS A C 1
ATOM 605 O O . LYS A 1 74 ? 20.476 -9.878 -11.313 1.00 98.69 74 LYS A O 1
ATOM 610 N N . ILE A 1 75 ? 18.792 -10.221 -9.869 1.00 98.81 75 ILE A N 1
ATOM 611 C CA . ILE A 1 75 ? 17.729 -10.188 -10.879 1.00 98.81 75 ILE A CA 1
ATOM 612 C C . ILE A 1 75 ? 17.579 -8.781 -11.458 1.00 98.81 75 ILE A C 1
ATOM 614 O O . ILE A 1 75 ? 17.522 -8.633 -12.675 1.00 98.81 75 ILE A O 1
ATOM 618 N N . ALA A 1 76 ? 17.538 -7.750 -10.614 1.00 98.75 76 ALA A N 1
ATOM 619 C CA . ALA A 1 76 ? 17.391 -6.371 -11.063 1.00 98.75 76 ALA A CA 1
ATOM 620 C C . ALA A 1 76 ? 18.558 -5.942 -11.971 1.00 98.75 76 ALA A C 1
ATOM 622 O O . ALA A 1 76 ? 18.334 -5.347 -13.022 1.00 98.75 76 ALA A O 1
ATOM 623 N N . GLU A 1 77 ? 19.795 -6.314 -11.634 1.00 98.75 77 GLU A N 1
ATOM 624 C CA . GLU A 1 77 ? 20.967 -6.087 -12.488 1.00 98.75 77 GLU A CA 1
ATOM 625 C C . GLU A 1 77 ? 20.830 -6.789 -13.840 1.00 98.75 77 GLU A C 1
ATOM 627 O O . GLU A 1 77 ? 21.067 -6.169 -14.875 1.00 98.75 77 GLU A O 1
ATOM 632 N N . LYS A 1 78 ? 20.370 -8.047 -13.853 1.00 98.69 78 LYS A N 1
ATOM 633 C CA . LYS A 1 78 ? 20.106 -8.778 -15.098 1.00 98.69 78 LYS A CA 1
ATOM 634 C C . LYS A 1 78 ? 19.044 -8.080 -15.958 1.00 98.69 78 LYS A C 1
ATOM 636 O O . LYS A 1 78 ? 19.256 -7.912 -17.159 1.00 98.69 78 LYS A O 1
ATOM 641 N N . LEU A 1 79 ? 17.937 -7.639 -15.356 1.00 98.75 79 LEU A N 1
ATOM 642 C CA . LEU A 1 79 ? 16.872 -6.901 -16.048 1.00 98.75 79 LEU A CA 1
ATOM 643 C C . LEU A 1 79 ? 17.377 -5.563 -16.611 1.00 98.75 79 LEU A C 1
ATOM 645 O O . LEU A 1 79 ? 16.982 -5.175 -17.712 1.00 98.75 79 LEU A O 1
ATOM 649 N N . TYR A 1 80 ? 18.270 -4.882 -15.890 1.00 98.69 80 TYR A N 1
ATOM 650 C CA . TYR A 1 80 ? 18.935 -3.665 -16.356 1.00 98.69 80 TYR A CA 1
ATOM 651 C C . TYR A 1 80 ? 19.864 -3.939 -17.544 1.00 98.69 80 TYR A C 1
ATOM 653 O O . TYR A 1 80 ? 19.754 -3.262 -18.564 1.00 98.69 80 TYR A O 1
ATOM 661 N N . THR A 1 81 ? 20.719 -4.966 -17.475 1.00 98.38 81 THR A N 1
ATOM 662 C CA . THR A 1 81 ? 21.601 -5.354 -18.593 1.00 98.38 81 THR A CA 1
ATOM 663 C C . THR A 1 81 ? 20.809 -5.721 -19.851 1.00 98.38 81 THR A C 1
ATOM 665 O O . THR A 1 81 ? 21.260 -5.463 -20.963 1.00 98.38 81 THR A O 1
ATOM 668 N N . GLN A 1 82 ? 19.609 -6.284 -19.691 1.00 98.12 82 GLN A N 1
ATOM 669 C CA . GLN A 1 82 ? 18.688 -6.580 -20.794 1.00 98.12 82 GLN A CA 1
ATOM 670 C C . GLN A 1 82 ? 17.888 -5.355 -21.285 1.00 98.12 82 GLN A C 1
ATOM 672 O O . GLN A 1 82 ? 17.183 -5.448 -22.291 1.00 98.12 82 GLN A O 1
ATOM 677 N N . GLY A 1 83 ? 17.986 -4.211 -20.601 1.00 98.19 83 GLY A N 1
ATOM 678 C CA . GLY A 1 83 ? 17.323 -2.957 -20.965 1.00 98.19 83 GLY A CA 1
ATOM 679 C C . GLY A 1 83 ? 15.842 -2.871 -20.583 1.00 98.19 83 GLY A C 1
ATOM 680 O O . GLY A 1 83 ? 15.121 -2.050 -21.155 1.00 98.19 83 GLY A O 1
ATOM 681 N N . PHE A 1 84 ? 15.364 -3.709 -19.656 1.00 98.62 84 PHE A N 1
ATOM 682 C CA . PHE A 1 84 ? 13.959 -3.725 -19.226 1.00 98.62 84 PHE A CA 1
ATOM 683 C C . PHE A 1 84 ? 13.645 -2.738 -18.099 1.00 98.62 84 PHE A C 1
ATOM 685 O O . PHE A 1 84 ? 12.509 -2.265 -18.012 1.00 98.62 84 PHE A O 1
ATOM 692 N N . ILE A 1 85 ? 14.629 -2.416 -17.256 1.00 98.88 85 ILE A N 1
ATOM 693 C CA . ILE A 1 85 ? 14.500 -1.440 -16.168 1.00 98.88 85 ILE A CA 1
ATOM 694 C C . ILE A 1 85 ? 15.674 -0.455 -16.166 1.00 98.88 85 ILE A C 1
ATOM 696 O O . ILE A 1 85 ? 16.733 -0.743 -16.727 1.00 98.88 85 ILE A O 1
ATOM 700 N N . SER A 1 86 ? 15.497 0.690 -15.506 1.00 98.62 86 SER A N 1
ATOM 701 C CA . SER A 1 86 ? 16.586 1.625 -15.205 1.00 98.62 86 SER A CA 1
ATOM 702 C C . SER A 1 86 ? 17.583 1.039 -14.194 1.00 98.62 86 SER A C 1
ATOM 704 O O . SER A 1 86 ? 17.348 -0.008 -13.589 1.00 98.62 86 SER A O 1
ATOM 706 N N . TYR A 1 87 ? 18.729 1.705 -14.026 1.00 98.44 87 TYR A N 1
ATOM 707 C CA . TYR A 1 87 ? 19.798 1.228 -13.151 1.00 98.44 87 TYR A CA 1
ATOM 708 C C . TYR A 1 87 ? 19.297 1.007 -11.706 1.00 98.44 87 TYR A C 1
ATOM 710 O O . TYR A 1 87 ? 18.799 1.951 -11.089 1.00 98.44 87 TYR A O 1
ATOM 718 N N . PRO A 1 88 ? 19.421 -0.211 -11.139 1.00 98.31 88 PRO A N 1
ATOM 719 C CA . PRO A 1 88 ? 18.717 -0.586 -9.912 1.00 98.31 88 PRO A CA 1
ATOM 720 C C . PRO A 1 88 ? 19.455 -0.198 -8.625 1.00 98.31 88 PRO A C 1
ATOM 722 O O . PRO A 1 88 ? 19.044 -0.611 -7.546 1.00 98.31 88 PRO A O 1
ATOM 725 N N . ARG A 1 89 ? 20.565 0.546 -8.724 1.00 97.75 89 ARG A N 1
ATOM 726 C CA . ARG A 1 89 ? 21.365 1.011 -7.583 1.00 97.75 89 ARG A CA 1
ATOM 727 C C . ARG A 1 89 ? 21.340 2.535 -7.530 1.00 97.75 89 ARG A C 1
ATOM 729 O O . ARG A 1 89 ? 22.231 3.202 -8.044 1.00 97.75 89 ARG A O 1
ATOM 736 N N . THR A 1 90 ? 20.292 3.063 -6.918 1.00 96.88 90 THR A N 1
ATOM 737 C CA . THR A 1 90 ? 20.049 4.496 -6.722 1.00 96.88 90 THR A CA 1
ATOM 738 C C . THR A 1 90 ? 19.439 4.779 -5.345 1.00 96.88 90 THR A C 1
ATOM 740 O O . THR A 1 90 ? 18.698 3.951 -4.798 1.00 96.88 90 THR A O 1
ATOM 743 N N . GLU A 1 91 ? 19.751 5.951 -4.786 1.00 95.31 91 GLU A N 1
ATOM 744 C CA . GLU A 1 91 ? 19.065 6.524 -3.612 1.00 95.31 91 GLU A CA 1
ATOM 745 C C . GLU A 1 91 ? 17.904 7.459 -4.028 1.00 95.31 91 GLU A C 1
ATOM 747 O O . GLU A 1 91 ? 17.217 8.023 -3.173 1.00 95.31 91 GLU A O 1
ATOM 752 N N . THR A 1 92 ? 17.693 7.662 -5.335 1.00 96.94 92 THR A N 1
ATOM 753 C CA . THR A 1 92 ? 16.736 8.625 -5.880 1.00 96.94 92 THR A CA 1
ATOM 754 C C . THR A 1 92 ? 15.304 8.107 -5.796 1.00 96.94 92 THR A C 1
ATOM 756 O O . THR A 1 92 ? 14.961 7.079 -6.373 1.00 96.94 92 THR A O 1
ATOM 759 N N . ASN A 1 93 ? 14.431 8.880 -5.149 1.00 96.75 93 ASN A N 1
ATOM 760 C CA . ASN A 1 93 ? 12.996 8.598 -5.041 1.00 96.75 93 ASN A CA 1
ATOM 761 C C . ASN A 1 93 ? 12.132 9.759 -5.570 1.00 96.75 93 ASN A C 1
ATOM 763 O O . ASN A 1 93 ? 11.002 9.988 -5.136 1.00 96.75 93 ASN A O 1
ATOM 767 N N . MET A 1 94 ? 12.660 10.503 -6.540 1.00 96.44 94 MET A N 1
ATOM 768 C CA . MET A 1 94 ? 11.930 11.507 -7.308 1.00 96.44 94 MET A CA 1
ATOM 769 C C . MET A 1 94 ? 12.306 11.433 -8.785 1.00 96.44 94 MET A C 1
ATOM 771 O O . MET A 1 94 ? 13.480 11.354 -9.128 1.00 96.44 94 MET A O 1
ATOM 775 N N . PHE A 1 95 ? 11.316 11.473 -9.674 1.00 96.56 95 PHE A N 1
ATOM 776 C CA . PHE A 1 95 ? 11.597 11.559 -11.105 1.00 96.56 95 PHE A CA 1
ATOM 777 C C . PHE A 1 95 ? 12.093 12.968 -11.470 1.00 96.56 95 PHE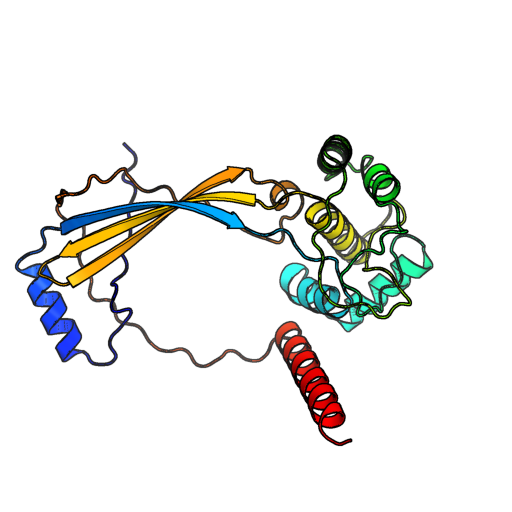 A C 1
ATOM 779 O O . PHE A 1 95 ? 11.482 13.951 -11.033 1.00 96.56 95 PHE A O 1
ATOM 786 N N . PRO A 1 96 ? 13.179 13.096 -12.257 1.00 94.00 96 PRO A N 1
ATOM 787 C CA . PRO A 1 96 ? 13.651 14.394 -12.721 1.00 94.00 96 PRO A CA 1
ATOM 788 C C . PRO A 1 96 ? 12.660 14.987 -13.729 1.00 94.00 96 PRO A C 1
ATOM 790 O O . PRO A 1 96 ? 12.082 14.268 -14.538 1.00 94.00 96 PRO A O 1
ATOM 793 N N . LYS A 1 97 ? 12.503 16.317 -13.728 1.00 90.38 97 LYS A N 1
ATOM 794 C CA . LYS A 1 97 ? 11.571 17.020 -14.634 1.00 90.38 97 LYS A CA 1
ATOM 795 C C . LYS A 1 97 ? 11.880 16.813 -16.122 1.00 90.38 97 LYS A C 1
ATOM 797 O O . LYS A 1 97 ? 11.002 16.998 -16.951 1.00 90.38 97 LYS A O 1
ATOM 802 N N . SER A 1 98 ? 13.126 16.475 -16.450 1.00 92.81 98 SER A N 1
ATOM 803 C CA . SER A 1 98 ? 13.581 16.200 -17.814 1.00 92.81 98 SER A CA 1
ATOM 804 C C . SER A 1 98 ? 13.163 14.824 -18.337 1.00 92.81 98 SER A C 1
ATOM 806 O O . SER A 1 98 ? 13.243 14.600 -19.542 1.00 92.81 98 SER A O 1
ATOM 808 N N . LEU A 1 99 ? 12.742 13.900 -17.466 1.00 94.50 99 LEU A N 1
ATOM 809 C CA . LEU A 1 99 ? 12.314 12.567 -17.875 1.00 94.50 99 LEU A CA 1
ATOM 810 C C . LEU A 1 99 ? 10.818 12.575 -18.195 1.00 94.50 99 LEU A C 1
ATOM 812 O O . LEU A 1 99 ? 9.985 12.694 -17.296 1.00 94.50 99 LEU A O 1
ATOM 816 N N . ASP A 1 100 ? 10.479 12.402 -19.471 1.00 96.19 100 ASP A N 1
ATOM 817 C CA . ASP A 1 100 ? 9.090 12.225 -19.884 1.00 96.19 100 ASP A CA 1
ATOM 818 C C . ASP A 1 100 ? 8.591 10.825 -19.497 1.00 96.19 100 ASP A C 1
ATOM 820 O O . ASP A 1 100 ? 9.075 9.802 -19.986 1.00 96.19 100 ASP A O 1
ATOM 824 N N . LEU A 1 101 ? 7.606 10.781 -18.600 1.00 98.06 101 LEU A N 1
ATOM 825 C CA . LEU A 1 101 ? 7.012 9.537 -18.114 1.00 98.06 101 LEU A CA 1
ATOM 826 C C . LEU A 1 101 ? 5.954 8.972 -19.067 1.00 98.06 101 LEU A C 1
ATOM 828 O O . LEU A 1 101 ? 5.625 7.788 -18.968 1.00 98.06 101 LEU A O 1
ATOM 832 N N . ARG A 1 102 ? 5.414 9.777 -19.992 1.00 98.25 102 ARG A N 1
ATOM 833 C CA . ARG A 1 102 ? 4.348 9.331 -20.902 1.00 98.25 102 ARG A CA 1
ATOM 834 C C . ARG A 1 102 ? 4.784 8.162 -21.791 1.00 98.25 102 ARG A C 1
ATOM 836 O O . ARG A 1 102 ? 4.064 7.165 -21.788 1.00 98.25 102 ARG A O 1
ATOM 843 N N . PRO A 1 103 ? 5.947 8.187 -22.475 1.00 98.31 103 PRO A N 1
ATOM 844 C CA . PRO A 1 103 ? 6.409 7.044 -23.265 1.00 98.31 103 PRO A CA 1
ATOM 845 C C . PRO A 1 103 ? 6.604 5.775 -22.425 1.00 98.31 103 PRO A C 1
ATOM 847 O O . PRO A 1 103 ? 6.300 4.673 -22.876 1.00 98.31 103 PRO A O 1
ATOM 850 N N . LEU A 1 104 ? 7.063 5.925 -21.179 1.00 98.44 104 LEU A N 1
ATOM 851 C CA . LEU A 1 104 ? 7.284 4.801 -20.267 1.00 98.44 104 LEU A CA 1
ATOM 852 C C . LEU A 1 104 ? 5.965 4.124 -19.876 1.00 98.44 104 LEU A C 1
ATOM 854 O O . LEU A 1 104 ? 5.890 2.896 -19.871 1.00 98.44 104 LEU A O 1
ATOM 858 N N . VAL A 1 105 ? 4.914 4.906 -19.602 1.00 98.69 105 VAL A N 1
ATOM 859 C CA . VAL A 1 105 ? 3.561 4.377 -19.362 1.00 98.69 105 VAL A CA 1
ATOM 860 C C . VAL A 1 105 ? 2.967 3.794 -20.651 1.00 98.69 105 VAL A C 1
ATOM 862 O O . VAL A 1 105 ? 2.406 2.700 -20.614 1.00 98.69 105 VAL A O 1
ATOM 865 N N . GLN A 1 106 ? 3.146 4.459 -21.798 1.00 98.56 106 GLN A N 1
ATOM 866 C CA . GLN A 1 106 ? 2.678 3.986 -23.109 1.00 98.56 106 GLN A CA 1
ATOM 867 C C . GLN A 1 106 ? 3.216 2.604 -23.456 1.00 98.56 106 GLN A C 1
ATOM 869 O O . GLN A 1 106 ? 2.445 1.746 -23.889 1.00 98.56 106 GLN A O 1
ATOM 874 N N . ASN A 1 107 ? 4.496 2.352 -23.193 1.00 98.06 107 ASN A N 1
ATOM 875 C CA . ASN A 1 107 ? 5.103 1.045 -23.428 1.00 98.06 107 ASN A CA 1
ATOM 876 C C . ASN A 1 107 ? 4.398 -0.083 -22.658 1.00 98.06 107 ASN A C 1
ATOM 878 O O . ASN A 1 107 ? 4.426 -1.220 -23.109 1.00 98.06 107 ASN A O 1
ATOM 882 N N . GLN A 1 108 ? 3.745 0.210 -21.530 1.00 98.62 108 GLN A N 1
ATOM 883 C CA . GLN A 1 108 ? 3.072 -0.793 -20.699 1.00 98.62 108 GLN A CA 1
ATOM 884 C C . GLN A 1 108 ? 1.617 -1.067 -21.098 1.00 98.62 108 GLN A C 1
ATOM 886 O O . GLN A 1 108 ? 1.022 -2.000 -20.568 1.00 98.62 108 GLN A O 1
ATOM 891 N N . THR A 1 109 ? 1.043 -0.294 -22.026 1.00 98.56 109 THR A N 1
ATOM 892 C CA . THR A 1 109 ? -0.366 -0.432 -22.456 1.00 98.56 109 THR A CA 1
ATOM 893 C C . THR A 1 109 ? -0.677 -1.753 -23.157 1.00 98.56 109 THR A C 1
ATOM 895 O O . THR A 1 109 ? -1.832 -2.164 -23.188 1.00 98.56 109 THR A O 1
ATOM 898 N N . VAL A 1 110 ? 0.346 -2.427 -23.684 1.00 98.06 110 VAL A N 1
ATOM 899 C CA . VAL A 1 110 ? 0.216 -3.699 -24.408 1.00 98.06 110 VAL A CA 1
ATOM 900 C C . VAL A 1 110 ? 0.131 -4.927 -23.493 1.00 98.06 110 VAL A C 1
ATOM 902 O O . VAL A 1 110 ? -0.144 -6.015 -23.987 1.00 98.06 110 VAL A O 1
ATOM 905 N N . ASP A 1 111 ? 0.379 -4.788 -22.184 1.00 98.50 111 ASP A N 1
ATOM 906 C CA . ASP A 1 111 ? 0.332 -5.922 -21.252 1.00 98.50 111 ASP A CA 1
ATOM 907 C C . ASP A 1 111 ? -1.109 -6.325 -20.910 1.00 98.50 111 ASP A C 1
ATOM 909 O O . ASP A 1 111 ? -1.944 -5.483 -20.578 1.00 98.50 111 ASP A O 1
ATOM 913 N N . GLU A 1 112 ? -1.391 -7.625 -20.895 1.00 97.44 112 GLU A N 1
ATOM 914 C CA . GLU A 1 112 ? -2.730 -8.158 -20.618 1.00 97.44 112 GLU A CA 1
ATOM 915 C C . GLU A 1 112 ? -3.212 -7.904 -19.177 1.00 97.44 112 GLU A C 1
ATOM 917 O O . GLU A 1 112 ? -4.414 -7.826 -18.928 1.00 97.44 112 GLU A O 1
ATOM 922 N N . ASN A 1 113 ? -2.300 -7.752 -18.210 1.00 97.81 113 ASN A N 1
ATOM 923 C CA . ASN A 1 113 ? -2.634 -7.692 -16.784 1.00 97.81 113 ASN A CA 1
ATOM 924 C C . ASN A 1 113 ? -2.749 -6.264 -16.240 1.00 97.81 113 ASN A C 1
ATOM 926 O O . ASN A 1 113 ? -3.406 -6.047 -15.219 1.00 97.81 113 ASN A O 1
ATOM 930 N N . TRP A 1 114 ? -2.057 -5.297 -16.848 1.00 98.56 114 TRP A N 1
ATOM 931 C CA . TRP A 1 114 ? -2.057 -3.896 -16.401 1.00 98.56 114 TRP A CA 1
ATOM 932 C C . TRP A 1 114 ? -2.178 -2.877 -17.536 1.00 98.56 114 TRP A C 1
ATOM 934 O O . TRP A 1 114 ? -2.243 -1.679 -17.255 1.00 98.56 114 TRP A O 1
ATOM 944 N N . GLY A 1 115 ? -2.240 -3.306 -18.798 1.00 98.56 115 GLY A N 1
ATOM 945 C CA . GLY A 1 115 ? -2.263 -2.411 -19.954 1.00 98.56 115 GLY A CA 1
ATOM 946 C C . GLY A 1 115 ? -3.447 -1.448 -19.957 1.00 98.56 115 GLY A C 1
ATOM 947 O O . GLY A 1 115 ? -3.262 -0.247 -20.154 1.00 98.56 115 GLY A O 1
ATOM 948 N N . ALA A 1 116 ? -4.642 -1.933 -19.601 1.00 98.69 116 ALA A N 1
ATOM 949 C CA . ALA A 1 116 ? -5.827 -1.089 -19.428 1.00 98.69 116 ALA A CA 1
ATOM 950 C C . ALA A 1 116 ? -5.633 -0.022 -18.333 1.00 98.69 116 ALA A C 1
ATOM 952 O O . ALA A 1 116 ? -6.017 1.136 -18.501 1.00 98.69 116 ALA A O 1
ATOM 953 N N . PHE A 1 117 ? -4.973 -0.378 -17.226 1.00 98.75 117 PHE A N 1
ATOM 954 C CA . PHE A 1 117 ? -4.647 0.592 -16.184 1.00 98.75 117 PHE A CA 1
ATOM 955 C C . PHE A 1 117 ? -3.629 1.623 -16.686 1.00 98.75 117 PHE A C 1
ATOM 957 O O . PHE A 1 117 ? -3.816 2.818 -16.461 1.00 98.75 117 PHE A O 1
ATOM 964 N N . ALA A 1 118 ? -2.587 1.196 -17.404 1.00 98.75 118 ALA A N 1
ATOM 965 C CA . ALA A 1 118 ? -1.608 2.103 -18.003 1.00 98.75 118 ALA A CA 1
ATOM 966 C C . ALA A 1 118 ? -2.266 3.096 -18.982 1.00 98.75 118 ALA A C 1
ATOM 968 O O . ALA A 1 118 ? -1.971 4.290 -18.921 1.00 98.75 118 ALA A O 1
ATOM 969 N N . ALA A 1 119 ? -3.222 2.645 -19.802 1.00 98.62 119 ALA A N 1
ATOM 970 C CA . ALA A 1 119 ? -4.009 3.519 -20.676 1.00 98.62 119 ALA A CA 1
ATOM 971 C C . ALA A 1 119 ? -4.781 4.581 -19.872 1.00 98.62 119 ALA A C 1
ATOM 973 O O . ALA A 1 119 ? -4.678 5.773 -20.157 1.00 98.62 119 ALA A O 1
ATOM 974 N N . SER A 1 120 ? -5.435 4.181 -18.777 1.00 98.31 120 SER A N 1
ATOM 975 C CA . SER A 1 120 ? -6.137 5.124 -17.891 1.00 98.31 120 SER A CA 1
ATOM 976 C C . SER A 1 120 ? -5.208 6.141 -17.200 1.00 98.31 120 SER A C 1
ATOM 978 O O . SER A 1 120 ? -5.639 7.228 -16.808 1.00 98.31 120 SER A O 1
ATOM 980 N N . VAL A 1 121 ? -3.929 5.798 -16.991 1.00 98.19 121 VAL A N 1
ATOM 981 C CA . VAL A 1 121 ? -2.918 6.733 -16.466 1.00 98.19 121 VAL A CA 1
ATOM 982 C C . VAL A 1 121 ? -2.515 7.738 -17.548 1.00 98.19 121 VAL A C 1
ATOM 984 O O . VAL A 1 121 ? -2.322 8.910 -17.238 1.00 98.19 121 VAL A O 1
ATOM 987 N N . LEU A 1 122 ? -2.430 7.325 -18.815 1.00 97.69 122 LEU A N 1
ATOM 988 C CA . LEU A 1 122 ? -2.127 8.231 -19.928 1.00 97.69 122 LEU A CA 1
ATOM 989 C C . LEU A 1 122 ? -3.227 9.258 -20.171 1.00 97.69 122 LEU A C 1
ATOM 991 O O . LEU A 1 122 ? -2.909 10.432 -20.358 1.00 97.69 122 LEU A O 1
ATOM 995 N N . GLU A 1 123 ? -4.488 8.825 -20.131 1.00 97.50 123 GLU A N 1
ATOM 996 C CA . GLU A 1 123 ? -5.656 9.700 -20.295 1.00 97.50 123 GLU A CA 1
ATOM 997 C C . GLU A 1 123 ? -5.659 10.837 -19.266 1.00 97.50 123 GLU A C 1
ATOM 999 O O . GLU A 1 123 ? -5.918 11.990 -19.606 1.00 97.50 123 GLU A O 1
ATOM 1004 N N . ARG A 1 124 ? -5.308 10.526 -18.013 1.00 95.62 124 ARG A N 1
ATOM 1005 C CA . ARG A 1 124 ? -5.209 11.506 -16.917 1.00 95.62 124 ARG A CA 1
ATOM 1006 C C . ARG A 1 124 ? -3.887 12.276 -16.895 1.00 95.62 124 ARG A C 1
ATOM 1008 O O . ARG A 1 124 ? -3.819 13.354 -16.312 1.00 95.62 124 ARG A O 1
ATOM 1015 N N . GLY A 1 125 ? -2.852 11.738 -17.534 1.00 96.38 125 GLY A N 1
ATOM 1016 C CA . GLY A 1 125 ? -1.474 12.201 -17.426 1.00 96.38 125 GLY A CA 1
ATOM 1017 C C . GLY A 1 125 ? -0.745 11.559 -16.233 1.00 96.38 125 GLY A C 1
ATOM 1018 O O . GLY A 1 125 ? -1.257 11.607 -15.114 1.00 96.38 125 GLY A O 1
ATOM 1019 N N . PRO A 1 126 ? 0.463 10.986 -16.430 1.00 97.25 126 PRO A N 1
ATOM 1020 C CA . PRO A 1 126 ? 1.264 10.450 -15.332 1.00 97.25 126 PRO A CA 1
ATOM 1021 C C . PRO A 1 126 ? 1.550 11.518 -14.267 1.00 97.25 126 PRO A C 1
ATOM 1023 O O . PRO A 1 126 ? 2.150 12.550 -14.564 1.00 97.25 126 PRO A O 1
ATOM 1026 N N . ASN A 1 127 ? 1.146 11.253 -13.024 1.00 95.56 127 ASN A N 1
ATOM 1027 C CA . ASN A 1 127 ? 1.288 12.167 -11.891 1.00 95.56 127 ASN A CA 1
ATOM 1028 C C . ASN A 1 127 ? 2.059 11.486 -10.743 1.00 95.56 127 ASN A C 1
ATOM 1030 O O . ASN A 1 127 ? 1.462 11.081 -9.734 1.00 95.56 127 ASN A O 1
ATOM 1034 N N . PRO A 1 128 ? 3.383 11.295 -10.891 1.00 96.06 128 PRO A N 1
ATOM 1035 C CA . PRO A 1 128 ? 4.182 10.604 -9.892 1.00 96.06 128 PRO A CA 1
ATOM 1036 C C . PRO A 1 128 ? 4.098 11.312 -8.541 1.00 96.06 128 PRO A C 1
ATOM 1038 O O . PRO A 1 128 ? 4.134 12.540 -8.448 1.00 96.06 128 PRO A O 1
ATOM 1041 N N . ARG A 1 129 ? 4.033 10.539 -7.458 1.00 93.19 129 ARG A N 1
ATOM 1042 C CA . ARG A 1 129 ? 4.340 11.104 -6.144 1.00 93.19 129 ARG A CA 1
ATOM 1043 C C . ARG A 1 129 ? 5.830 11.459 -6.107 1.00 93.19 129 ARG A C 1
ATOM 1045 O O . ARG A 1 129 ? 6.641 10.773 -6.719 1.00 93.19 129 ARG A O 1
ATOM 1052 N N . HIS A 1 130 ? 6.211 12.502 -5.378 1.00 89.69 130 HIS A N 1
ATOM 1053 C CA . HIS A 1 130 ? 7.618 12.868 -5.219 1.00 89.69 130 HIS A CA 1
ATOM 1054 C C . HIS A 1 130 ? 8.103 12.537 -3.810 1.00 89.69 130 HIS A C 1
ATOM 1056 O O . HIS A 1 130 ? 7.462 12.903 -2.822 1.00 89.69 130 HIS A O 1
ATOM 1062 N N . GLY A 1 131 ? 9.230 11.831 -3.731 1.00 93.69 131 GLY A N 1
ATOM 1063 C CA . GLY A 1 131 ? 10.031 11.754 -2.521 1.00 93.69 131 GLY A CA 1
ATOM 1064 C C . GLY A 1 131 ? 10.924 12.987 -2.369 1.00 93.69 131 GLY A C 1
ATOM 1065 O O . GLY A 1 131 ? 10.657 14.048 -2.932 1.00 93.69 131 GLY A O 1
ATOM 1066 N N . ASN A 1 132 ? 11.984 12.852 -1.581 1.00 93.25 132 ASN A N 1
ATOM 1067 C CA . ASN A 1 132 ? 12.883 13.938 -1.184 1.00 93.25 132 ASN A CA 1
ATOM 1068 C C . ASN A 1 132 ? 14.377 13.605 -1.356 1.00 93.25 132 ASN A C 1
ATOM 1070 O O . ASN A 1 132 ? 15.217 14.387 -0.915 1.00 93.25 132 ASN A O 1
ATOM 1074 N N . LYS A 1 133 ? 14.715 12.460 -1.957 1.00 92.62 133 LYS A N 1
ATOM 1075 C CA . LYS A 1 133 ? 16.091 11.989 -2.151 1.00 92.62 133 LYS A CA 1
ATOM 1076 C C . LYS A 1 133 ? 16.443 11.955 -3.636 1.00 92.62 133 LYS A C 1
ATOM 1078 O O . LYS A 1 133 ? 15.641 11.518 -4.460 1.00 92.62 133 LYS A O 1
ATOM 1083 N N . THR A 1 134 ? 17.664 12.375 -3.950 1.00 93.19 134 THR A N 1
ATOM 1084 C CA . THR A 1 134 ? 18.281 12.283 -5.276 1.00 93.19 134 THR A CA 1
ATOM 1085 C C . THR A 1 134 ? 19.783 12.073 -5.111 1.00 93.19 134 THR A C 1
ATOM 1087 O O . THR A 1 134 ? 20.411 12.741 -4.288 1.00 93.19 134 THR A O 1
ATOM 1090 N N . ASP A 1 135 ? 20.356 11.156 -5.884 1.00 90.69 135 ASP A N 1
ATOM 1091 C CA . ASP A 1 135 ? 21.809 11.004 -6.035 1.00 90.69 135 ASP A CA 1
ATOM 1092 C C . ASP A 1 135 ? 22.379 11.882 -7.168 1.00 90.69 135 ASP A C 1
ATOM 1094 O O . ASP A 1 135 ? 23.593 11.950 -7.350 1.00 90.69 135 ASP A O 1
ATOM 1098 N N . ASN A 1 136 ? 21.508 12.586 -7.906 1.00 89.31 136 ASN A N 1
ATOM 1099 C CA . ASN A 1 136 ? 21.818 13.403 -9.086 1.00 89.31 136 ASN A CA 1
ATOM 1100 C C . ASN A 1 136 ? 22.497 12.643 -10.242 1.00 89.31 136 ASN A C 1
ATOM 1102 O O . ASN A 1 136 ? 22.999 13.275 -11.170 1.00 89.31 136 ASN A O 1
ATOM 1106 N N . ALA A 1 137 ? 22.488 11.310 -10.211 1.00 92.19 137 ALA A N 1
ATOM 1107 C CA . ALA A 1 137 ? 23.103 10.452 -11.218 1.00 92.19 137 ALA A CA 1
ATOM 1108 C C . ALA A 1 137 ? 22.060 9.586 -11.932 1.00 92.19 137 ALA A C 1
ATOM 1110 O O . ALA A 1 137 ? 22.074 9.474 -13.160 1.00 92.19 137 ALA A O 1
ATOM 1111 N N . HIS A 1 138 ? 21.135 8.997 -11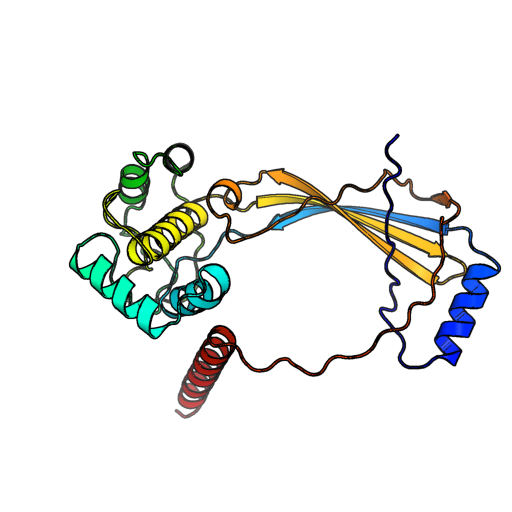.174 1.00 95.25 138 HIS A N 1
ATOM 1112 C CA . HIS A 1 138 ? 20.169 8.035 -11.682 1.00 95.25 138 HIS A CA 1
ATOM 1113 C C . HIS A 1 138 ? 18.734 8.421 -11.288 1.00 95.25 138 HIS A C 1
ATOM 1115 O O . HIS A 1 138 ? 18.495 8.874 -10.166 1.00 95.25 138 HIS A O 1
ATOM 1121 N N . PRO A 1 139 ? 17.751 8.253 -12.195 1.00 96.94 139 PRO A N 1
ATOM 1122 C CA . PRO A 1 139 ? 16.341 8.347 -11.833 1.00 96.94 139 PRO A CA 1
ATOM 1123 C C . PRO A 1 139 ? 15.931 7.149 -10.952 1.00 96.94 139 PRO A C 1
ATOM 1125 O O . PRO A 1 139 ? 16.650 6.149 -10.920 1.00 96.94 139 PRO A O 1
ATOM 1128 N N . PRO A 1 140 ? 14.745 7.195 -10.314 1.00 98.50 140 PRO A N 1
ATOM 1129 C CA . PRO A 1 140 ? 14.187 6.052 -9.593 1.00 98.50 140 PRO A CA 1
ATOM 1130 C C . PRO A 1 140 ? 14.130 4.788 -10.459 1.00 98.50 140 PRO A C 1
ATOM 1132 O O . PRO A 1 140 ? 14.099 4.864 -11.692 1.00 98.50 140 PRO A O 1
ATOM 1135 N N . ILE A 1 141 ? 14.051 3.622 -9.828 1.00 98.81 141 ILE A N 1
ATOM 1136 C CA . ILE A 1 141 ? 13.919 2.331 -10.507 1.00 98.81 141 ILE A CA 1
ATOM 1137 C C . ILE A 1 141 ? 12.551 2.269 -11.202 1.00 98.81 141 ILE A C 1
ATOM 1139 O O . ILE A 1 141 ? 11.505 2.349 -10.554 1.00 98.81 141 ILE A O 1
ATOM 1143 N N . HIS A 1 142 ? 12.544 2.144 -12.529 1.00 98.81 142 HIS A N 1
ATOM 1144 C CA . HIS A 1 142 ? 11.329 2.142 -13.349 1.00 98.81 142 HIS A CA 1
ATOM 1145 C C . HIS A 1 142 ? 11.500 1.269 -14.602 1.00 98.81 142 HIS A C 1
ATOM 1147 O O . HIS A 1 142 ? 12.635 1.024 -15.024 1.00 98.81 142 HIS A O 1
ATOM 1153 N N . PRO A 1 143 ? 10.406 0.787 -15.221 1.00 98.62 143 PRO A N 1
ATOM 1154 C CA . PRO A 1 143 ? 10.500 0.028 -16.459 1.00 98.62 143 PRO A CA 1
ATOM 1155 C C . PRO A 1 143 ? 10.854 0.939 -17.639 1.00 98.62 143 PRO A C 1
ATOM 1157 O O . PRO A 1 143 ? 10.206 1.959 -17.863 1.00 98.62 143 PRO A O 1
ATOM 1160 N N . THR A 1 144 ? 11.846 0.542 -18.428 1.00 98.31 144 THR A N 1
ATOM 1161 C CA . THR A 1 144 ? 12.297 1.266 -19.631 1.00 98.31 144 THR A CA 1
ATOM 1162 C C . THR A 1 144 ? 11.724 0.664 -20.911 1.00 98.31 144 THR A C 1
ATOM 1164 O O . THR A 1 144 ? 11.493 1.374 -21.889 1.00 98.31 144 THR A O 1
ATOM 1167 N N . LYS A 1 145 ? 11.448 -0.646 -20.905 1.00 97.50 145 LYS A N 1
ATOM 1168 C CA . LYS A 1 145 ? 10.913 -1.394 -22.047 1.00 97.50 145 LYS A CA 1
ATOM 1169 C C . LYS A 1 145 ? 9.928 -2.463 -21.577 1.00 97.50 145 LYS A C 1
ATOM 1171 O O . LYS A 1 145 ? 10.114 -3.056 -20.514 1.00 97.50 145 LYS A O 1
ATOM 1176 N N . HIS A 1 146 ? 8.888 -2.712 -22.370 1.00 98.25 146 HIS A N 1
ATOM 1177 C CA . HIS A 1 146 ? 7.940 -3.801 -22.132 1.00 98.25 146 HIS A CA 1
ATOM 1178 C C . HIS A 1 146 ? 8.506 -5.167 -22.552 1.00 98.25 146 HIS A C 1
ATOM 1180 O O . HIS A 1 146 ? 9.206 -5.274 -23.562 1.00 98.25 146 HIS A O 1
ATOM 1186 N N . THR A 1 147 ? 8.189 -6.211 -21.786 1.00 97.19 147 THR A N 1
ATOM 1187 C CA . THR A 1 147 ? 8.482 -7.606 -22.131 1.00 97.19 147 THR A CA 1
ATOM 1188 C C . THR A 1 147 ? 7.484 -8.563 -21.483 1.00 97.19 147 THR A C 1
ATOM 1190 O O . THR A 1 147 ? 7.150 -8.420 -20.310 1.00 97.19 147 THR A O 1
ATOM 1193 N N . SER A 1 148 ? 7.066 -9.581 -22.235 1.00 94.12 148 SER A N 1
ATOM 1194 C CA . SER A 1 148 ? 6.236 -10.698 -21.765 1.00 94.12 148 SER A CA 1
ATOM 1195 C C . SER A 1 148 ? 7.011 -12.022 -21.666 1.00 94.12 148 SER A C 1
ATOM 1197 O O . SER A 1 148 ? 6.482 -13.015 -21.170 1.00 94.12 148 SER A O 1
ATOM 1199 N N . GLY A 1 149 ? 8.279 -12.048 -22.100 1.00 95.19 149 GLY A N 1
ATOM 1200 C CA . GLY A 1 149 ? 9.096 -13.265 -22.215 1.00 95.19 149 GLY A CA 1
ATOM 1201 C C . GLY A 1 149 ? 9.836 -13.696 -20.942 1.00 95.19 149 GLY A C 1
ATOM 1202 O O . GLY A 1 149 ? 10.584 -14.671 -20.975 1.00 95.19 149 GLY A O 1
ATOM 1203 N N . LEU A 1 150 ? 9.676 -12.976 -19.829 1.00 97.25 150 LEU A N 1
ATOM 1204 C CA . LEU A 1 150 ? 10.335 -13.301 -18.560 1.00 97.25 150 LEU A CA 1
ATOM 1205 C C . LEU A 1 150 ? 9.624 -14.451 -17.834 1.00 97.25 150 LEU A C 1
ATOM 1207 O O . LEU A 1 150 ? 8.407 -14.609 -17.919 1.00 97.25 150 LEU A O 1
ATOM 1211 N N . GLN A 1 151 ? 10.378 -15.223 -17.050 1.00 97.69 151 GLN A N 1
ATOM 1212 C CA . GLN A 1 151 ? 9.863 -16.357 -16.276 1.00 97.69 151 GLN A CA 1
ATOM 1213 C C . GLN A 1 151 ? 10.349 -16.321 -14.821 1.00 97.69 151 GLN A C 1
ATOM 1215 O O . GLN A 1 151 ? 11.263 -15.574 -14.467 1.00 97.69 151 GLN A O 1
ATOM 1220 N N . GLY A 1 152 ? 9.724 -17.128 -13.958 1.00 98.06 152 GLY A N 1
ATOM 1221 C CA . GLY A 1 152 ? 10.146 -17.305 -12.566 1.00 98.06 152 GLY A CA 1
ATOM 1222 C C . GLY A 1 152 ? 10.255 -15.990 -11.785 1.00 98.06 152 GLY A C 1
ATOM 1223 O O . GLY A 1 152 ? 9.407 -15.104 -11.899 1.00 98.06 152 GLY A O 1
ATOM 1224 N N . ASN A 1 153 ? 11.310 -15.857 -10.979 1.00 98.38 153 ASN A N 1
ATOM 1225 C CA . ASN A 1 153 ? 11.527 -14.658 -10.169 1.00 98.38 153 ASN A CA 1
ATOM 1226 C C . ASN A 1 153 ? 11.873 -13.413 -11.004 1.00 9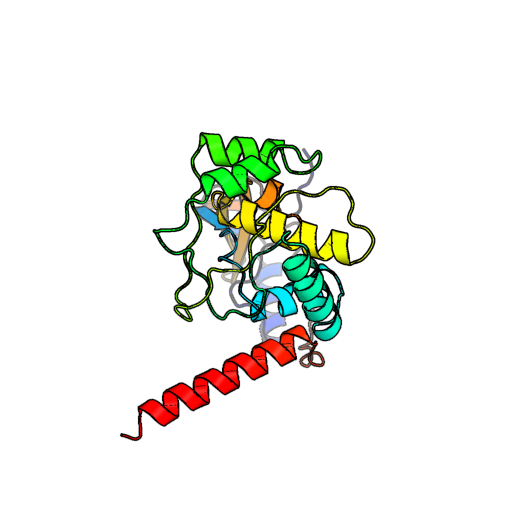8.38 153 ASN A C 1
ATOM 1228 O O . ASN A 1 153 ? 11.544 -12.313 -10.570 1.00 98.38 153 ASN A O 1
ATOM 1232 N N . GLU A 1 154 ? 12.445 -13.561 -12.205 1.00 98.56 154 GLU A N 1
ATOM 1233 C CA . GLU A 1 154 ? 12.691 -12.425 -13.108 1.00 98.56 154 GLU A CA 1
ATOM 1234 C C . GLU A 1 154 ? 11.375 -11.757 -13.508 1.00 98.56 154 GLU A C 1
ATOM 1236 O O . GLU A 1 154 ? 11.239 -10.540 -13.376 1.00 98.56 154 GLU A O 1
ATOM 1241 N N . LYS A 1 155 ? 10.365 -12.559 -13.878 1.00 98.56 155 LYS A N 1
ATOM 1242 C CA . LYS A 1 155 ? 9.012 -12.056 -14.156 1.00 98.56 155 LYS A CA 1
ATOM 1243 C C . LYS A 1 155 ? 8.410 -11.361 -12.937 1.00 98.56 155 LYS A C 1
ATOM 1245 O O . LYS A 1 155 ? 7.868 -10.272 -13.068 1.00 98.56 155 LYS A O 1
ATOM 1250 N N . ARG A 1 156 ? 8.524 -11.968 -11.750 1.00 98.69 156 ARG A N 1
ATOM 1251 C CA . ARG A 1 156 ? 7.917 -11.446 -10.510 1.00 98.69 156 ARG A CA 1
ATOM 1252 C C . ARG A 1 156 ? 8.519 -10.108 -10.075 1.00 98.69 156 ARG A C 1
ATOM 1254 O O . ARG A 1 156 ? 7.776 -9.230 -9.647 1.00 98.69 156 ARG A O 1
ATOM 1261 N N . VAL A 1 157 ? 9.842 -9.952 -10.175 1.00 98.81 157 VAL A N 1
ATOM 1262 C CA . VAL A 1 157 ? 10.533 -8.691 -9.852 1.00 98.81 157 VAL A CA 1
ATOM 1263 C C . VAL A 1 157 ? 10.213 -7.622 -10.895 1.00 98.81 157 VAL A C 1
ATOM 1265 O O . VAL A 1 157 ? 9.890 -6.496 -10.524 1.00 98.81 157 VAL A O 1
ATOM 1268 N N . TYR A 1 158 ? 10.229 -7.973 -12.183 1.00 98.88 158 TYR A N 1
ATOM 1269 C CA . TYR A 1 158 ? 9.855 -7.048 -13.253 1.00 98.88 158 TYR A CA 1
ATOM 1270 C C . TYR A 1 158 ? 8.405 -6.559 -13.117 1.00 98.88 158 TYR A C 1
ATOM 1272 O O . TYR A 1 158 ? 8.165 -5.353 -13.095 1.00 98.88 158 TYR A O 1
ATOM 1280 N N . GLU A 1 159 ? 7.450 -7.476 -12.940 1.00 98.81 159 GLU A N 1
ATOM 1281 C CA . GLU A 1 159 ? 6.035 -7.154 -12.721 1.00 98.81 159 GLU A CA 1
ATOM 1282 C C . GLU A 1 159 ? 5.852 -6.234 -11.509 1.00 98.81 159 GLU A C 1
ATOM 1284 O O . GLU A 1 159 ? 5.112 -5.252 -11.582 1.00 98.81 159 GLU A O 1
ATOM 1289 N N . PHE A 1 160 ? 6.558 -6.506 -10.408 1.00 98.88 160 PHE A N 1
ATOM 1290 C CA . PHE A 1 160 ? 6.530 -5.639 -9.235 1.00 98.88 160 PHE A CA 1
ATOM 1291 C C . PHE A 1 160 ? 6.992 -4.214 -9.569 1.00 98.88 160 PHE A C 1
ATOM 1293 O O . PHE A 1 160 ? 6.289 -3.264 -9.224 1.00 98.88 160 PHE A O 1
ATOM 1300 N N . ILE A 1 161 ? 8.120 -4.057 -10.271 1.00 98.88 161 ILE A N 1
ATOM 1301 C CA . ILE A 1 161 ? 8.653 -2.744 -10.670 1.00 98.88 161 ILE A CA 1
ATOM 1302 C C . ILE A 1 161 ? 7.659 -2.007 -11.581 1.00 98.88 161 ILE A C 1
ATOM 1304 O O . ILE A 1 161 ? 7.385 -0.826 -11.357 1.00 98.88 161 ILE A O 1
ATOM 1308 N N . VAL A 1 162 ? 7.063 -2.695 -12.561 1.00 98.88 162 VAL A N 1
ATOM 1309 C CA . VAL A 1 162 ? 6.073 -2.099 -13.474 1.00 98.88 162 VAL A CA 1
ATOM 1310 C C . VAL A 1 162 ? 4.823 -1.648 -12.722 1.00 98.88 162 VAL A C 1
ATOM 1312 O O . VAL A 1 162 ? 4.413 -0.492 -12.838 1.00 98.88 162 VAL A O 1
ATOM 1315 N N . ARG A 1 163 ? 4.231 -2.527 -11.905 1.00 98.88 163 ARG A N 1
ATOM 1316 C CA . ARG A 1 163 ? 3.034 -2.196 -11.119 1.00 98.88 163 ARG A CA 1
ATOM 1317 C C . ARG A 1 163 ? 3.307 -1.068 -10.132 1.00 98.88 163 ARG A C 1
ATOM 1319 O O . ARG A 1 163 ? 2.450 -0.207 -9.955 1.00 98.88 163 ARG A O 1
ATOM 1326 N N . HIS A 1 164 ? 4.486 -1.045 -9.511 1.00 98.88 164 HIS A N 1
ATOM 1327 C CA . HIS A 1 164 ? 4.900 0.031 -8.610 1.00 98.88 164 HIS A CA 1
ATOM 1328 C C . HIS A 1 164 ? 5.022 1.371 -9.341 1.00 98.88 164 HIS A C 1
ATOM 1330 O O . HIS A 1 164 ? 4.520 2.384 -8.858 1.00 98.88 164 HIS A O 1
ATOM 1336 N N . PHE A 1 165 ? 5.633 1.371 -10.527 1.00 98.81 165 PHE A N 1
ATOM 1337 C CA . PHE A 1 165 ? 5.748 2.553 -11.377 1.00 98.81 165 PHE A CA 1
ATOM 1338 C C . PHE A 1 165 ? 4.375 3.103 -11.792 1.00 98.81 165 PHE A C 1
ATOM 1340 O O . PHE A 1 165 ? 4.110 4.292 -11.601 1.00 98.81 165 PHE A O 1
ATOM 1347 N N . LEU A 1 166 ? 3.479 2.244 -12.291 1.00 98.81 166 LEU A N 1
ATOM 1348 C CA . LEU A 1 166 ? 2.124 2.641 -12.688 1.00 98.81 166 LEU A CA 1
ATOM 1349 C C . LEU A 1 166 ? 1.304 3.148 -11.496 1.00 98.81 166 LEU A C 1
ATOM 1351 O O . LEU A 1 166 ? 0.606 4.152 -11.613 1.00 98.81 166 LEU A O 1
ATOM 1355 N N . ALA A 1 167 ? 1.425 2.496 -10.338 1.00 98.69 167 ALA A N 1
ATOM 1356 C CA . ALA A 1 167 ? 0.793 2.937 -9.101 1.00 98.69 167 ALA A CA 1
ATOM 1357 C C . ALA A 1 167 ? 1.292 4.316 -8.655 1.00 98.69 167 ALA A C 1
ATOM 1359 O O . ALA A 1 167 ? 0.487 5.175 -8.304 1.00 98.69 167 ALA A O 1
ATOM 1360 N N . CYS A 1 168 ? 2.608 4.538 -8.700 1.00 98.38 168 CYS A N 1
ATOM 1361 C CA . CYS A 1 168 ? 3.233 5.817 -8.371 1.00 98.38 168 CYS A CA 1
ATOM 1362 C C . CYS A 1 168 ? 2.743 6.942 -9.295 1.00 98.38 168 CYS A C 1
ATOM 1364 O O . CYS A 1 168 ? 2.444 8.034 -8.812 1.00 98.38 168 CYS A O 1
ATOM 1366 N N . CYS A 1 169 ? 2.596 6.662 -10.595 1.00 98.31 169 CYS A N 1
ATOM 1367 C CA . CYS A 1 169 ? 2.095 7.610 -11.596 1.00 98.31 169 CYS A CA 1
ATOM 1368 C C . CYS A 1 169 ? 0.574 7.839 -11.553 1.00 98.31 169 CYS A C 1
ATOM 1370 O O . CYS A 1 169 ? 0.074 8.669 -12.311 1.00 98.31 169 CYS A O 1
ATOM 1372 N N . SER A 1 170 ? -0.161 7.096 -10.724 1.00 98.12 170 SER A N 1
ATOM 1373 C CA . SER A 1 170 ? -1.619 7.181 -10.607 1.00 98.12 170 SER A CA 1
ATOM 1374 C C . SER A 1 170 ? -2.049 8.187 -9.526 1.00 98.12 170 SER A C 1
ATOM 1376 O O . SER A 1 170 ? -1.293 9.065 -9.118 1.00 98.12 170 SER A O 1
ATOM 1378 N N . GLU A 1 171 ? -3.284 8.064 -9.048 1.00 98.12 171 GLU A N 1
ATOM 1379 C CA . GLU A 1 171 ? -3.845 8.839 -7.949 1.00 98.12 171 GLU A CA 1
ATOM 1380 C C . GLU A 1 171 ? -3.876 8.036 -6.641 1.00 98.12 171 GLU A C 1
ATOM 1382 O O . GLU A 1 171 ? -3.905 6.803 -6.628 1.00 98.12 171 GLU A O 1
ATOM 1387 N N . ASP A 1 172 ? -3.935 8.749 -5.517 1.00 98.44 172 ASP A N 1
ATOM 1388 C CA . ASP A 1 172 ? -4.174 8.141 -4.208 1.00 98.44 172 ASP A CA 1
ATOM 1389 C C . ASP A 1 172 ? -5.574 7.527 -4.147 1.00 98.44 172 ASP A C 1
ATOM 1391 O O . ASP A 1 172 ? -6.521 8.072 -4.720 1.00 98.44 172 ASP A O 1
ATOM 1395 N N . ALA A 1 173 ? -5.732 6.423 -3.419 1.00 98.44 173 ALA A N 1
ATOM 1396 C CA . ALA A 1 173 ? -7.056 5.870 -3.170 1.00 98.44 173 ALA A CA 1
ATOM 1397 C C . ALA A 1 173 ? -7.839 6.812 -2.243 1.00 98.44 173 ALA A C 1
ATOM 1399 O O . ALA A 1 173 ? -7.283 7.354 -1.282 1.00 98.44 173 ALA A O 1
ATOM 1400 N N . LYS A 1 174 ? -9.128 7.010 -2.529 1.00 98.38 174 LYS A N 1
ATOM 1401 C CA . LYS A 1 174 ? -10.017 7.940 -1.821 1.00 98.38 174 LYS A CA 1
ATOM 1402 C C . LYS A 1 174 ? -11.144 7.176 -1.142 1.00 98.38 174 LYS A C 1
ATOM 1404 O O . LYS A 1 174 ? -11.704 6.237 -1.705 1.00 98.38 174 LYS A O 1
ATOM 1409 N N . GLY A 1 175 ? -11.491 7.597 0.060 1.00 97.25 175 GLY A N 1
ATOM 1410 C CA . GLY A 1 175 ? -12.514 6.983 0.885 1.00 97.25 175 GLY A CA 1
ATOM 1411 C C . GLY A 1 175 ? -13.128 7.991 1.844 1.00 97.25 175 GLY A C 1
ATOM 1412 O O . GLY A 1 175 ? -12.648 9.116 1.975 1.00 97.25 175 GLY A O 1
ATOM 1413 N N . GLN A 1 176 ? -14.183 7.564 2.517 1.00 96.38 176 GLN A N 1
ATOM 1414 C CA . GLN A 1 176 ? -14.842 8.293 3.588 1.00 96.38 176 GLN A CA 1
ATOM 1415 C C . GLN A 1 176 ? -14.699 7.474 4.868 1.00 96.38 176 GLN A C 1
ATOM 1417 O O . GLN A 1 176 ? -15.136 6.320 4.912 1.00 96.38 176 GLN A O 1
ATOM 1422 N N . GLU A 1 177 ? -14.061 8.044 5.887 1.00 96.62 177 GLU A N 1
ATOM 1423 C CA . GLU A 1 177 ? -13.953 7.426 7.207 1.00 96.62 177 GLU A CA 1
ATOM 1424 C C . GLU A 1 177 ? -15.018 8.033 8.122 1.00 96.62 177 GLU A C 1
ATOM 1426 O O . GLU A 1 177 ? -15.118 9.254 8.254 1.00 96.62 177 GLU A O 1
ATOM 1431 N N . THR A 1 178 ? -15.820 7.174 8.743 1.00 95.88 178 THR A N 1
ATOM 1432 C CA . THR A 1 178 ? -16.864 7.570 9.689 1.00 95.88 178 THR A CA 1
ATOM 1433 C C . THR A 1 178 ? -16.496 7.050 11.068 1.00 95.88 178 THR A C 1
ATOM 1435 O O . THR A 1 178 ? -16.250 5.857 11.229 1.00 95.88 178 THR A O 1
ATOM 1438 N N . ASN A 1 179 ? -16.466 7.934 12.059 1.00 96.75 179 ASN A N 1
ATOM 1439 C CA . ASN A 1 179 ? -16.219 7.598 13.455 1.00 96.75 179 ASN A CA 1
ATOM 1440 C C . ASN A 1 179 ? -17.485 7.851 14.273 1.00 96.75 179 ASN A C 1
ATOM 1442 O O . ASN A 1 179 ? -18.071 8.935 14.196 1.00 96.75 179 ASN A O 1
ATOM 1446 N N . VAL A 1 180 ? -17.881 6.847 15.049 1.00 97.88 180 VAL A N 1
ATOM 1447 C CA . VAL A 1 180 ? -19.035 6.882 15.947 1.00 97.88 180 VAL A CA 1
ATOM 1448 C C . VAL A 1 180 ? -18.528 6.694 17.364 1.00 97.88 180 VAL A C 1
ATOM 1450 O O . VAL A 1 180 ? -17.947 5.656 17.683 1.00 97.88 180 VAL A O 1
ATOM 1453 N N . ASP A 1 181 ? -18.747 7.698 18.203 1.00 98.12 181 ASP A N 1
ATOM 1454 C CA . ASP A 1 181 ? -18.420 7.640 19.620 1.00 98.12 181 ASP A CA 1
ATOM 1455 C C . ASP A 1 181 ? -19.680 7.372 20.435 1.00 98.12 181 ASP A C 1
ATOM 1457 O O . ASP A 1 181 ? -20.686 8.067 20.282 1.00 98.12 181 ASP A O 1
ATOM 1461 N N . ILE A 1 182 ? -19.600 6.397 21.335 1.00 98.38 182 ILE A N 1
ATOM 1462 C CA . ILE A 1 182 ? -20.674 6.043 22.262 1.00 98.38 182 ILE A CA 1
ATOM 1463 C C . ILE A 1 182 ? -20.200 6.160 23.708 1.00 98.38 182 ILE A C 1
ATOM 1465 O O . ILE A 1 182 ? -18.999 6.092 23.993 1.00 98.38 182 ILE A O 1
ATOM 1469 N N . GLU A 1 183 ? -21.154 6.304 24.616 1.00 98.38 183 GLU A N 1
ATOM 1470 C CA . GLU A 1 183 ? -20.955 6.251 26.060 1.00 98.38 183 GLU A CA 1
ATOM 1471 C C . GLU A 1 183 ? -21.816 5.152 26.672 1.00 98.38 183 GLU A C 1
ATOM 1473 O O . GLU A 1 183 ? -22.994 5.040 26.339 1.00 98.38 183 GLU A O 1
ATOM 1478 N N . ILE A 1 184 ? -21.225 4.366 27.569 1.00 98.25 184 ILE A N 1
ATOM 1479 C CA . ILE A 1 184 ? -21.911 3.377 28.402 1.00 98.25 184 ILE A CA 1
ATOM 1480 C C . ILE A 1 184 ? -21.455 3.638 29.835 1.00 98.25 184 ILE A C 1
ATOM 1482 O O . ILE A 1 184 ? -20.261 3.562 30.121 1.00 98.25 184 ILE A O 1
ATOM 1486 N N . ALA A 1 185 ? -22.387 3.991 30.721 1.00 96.56 185 ALA A N 1
ATOM 1487 C CA . ALA A 1 185 ? -22.120 4.237 32.142 1.00 96.56 185 ALA A CA 1
ATOM 1488 C C . ALA A 1 185 ? -20.909 5.168 32.428 1.00 96.56 185 ALA A C 1
ATOM 1490 O O . ALA A 1 185 ? -20.127 4.939 33.350 1.00 96.56 185 ALA A O 1
ATOM 1491 N N . GLY A 1 186 ? -20.731 6.219 31.616 1.00 96.00 186 GLY A N 1
ATOM 1492 C CA . GLY A 1 186 ? -19.622 7.180 31.722 1.00 96.00 186 GLY A CA 1
ATOM 1493 C C . GLY A 1 186 ? -18.309 6.757 31.044 1.00 96.00 186 GLY A C 1
ATOM 1494 O O . GLY A 1 186 ? -17.390 7.573 30.922 1.00 96.00 186 GLY A O 1
ATOM 1495 N N . GLU A 1 187 ? -18.207 5.522 30.548 1.00 97.88 187 GLU A N 1
ATOM 1496 C CA . GLU A 1 187 ? -17.070 5.039 29.763 1.00 97.88 187 GLU A CA 1
ATOM 1497 C C . GLU A 1 187 ? -17.318 5.201 28.260 1.00 97.88 187 GLU A C 1
ATOM 1499 O O . GLU A 1 187 ? -18.414 4.970 27.753 1.00 97.88 187 GLU A O 1
ATOM 1504 N N . LYS A 1 188 ? -16.279 5.615 27.524 1.00 98.19 188 LYS A N 1
ATOM 1505 C CA . LYS A 1 188 ? -16.391 5.971 26.102 1.00 98.19 188 LYS A CA 1
ATOM 1506 C C . LYS A 1 188 ? -15.796 4.905 25.201 1.00 98.19 188 LYS A C 1
ATOM 1508 O O . LYS A 1 188 ? -14.666 4.460 25.419 1.00 98.19 188 LYS A O 1
ATOM 1513 N N . PHE A 1 189 ? -16.503 4.595 24.124 1.00 98.31 189 PHE A N 1
ATOM 1514 C CA . PHE A 1 189 ? -16.068 3.649 23.104 1.00 98.31 189 PHE A CA 1
ATOM 1515 C C . PHE A 1 189 ? -16.203 4.271 21.713 1.00 98.31 189 PHE A C 1
ATOM 1517 O O . PHE A 1 189 ? -16.947 5.232 21.525 1.00 98.31 189 PHE A O 1
ATOM 1524 N N . THR A 1 190 ? -15.451 3.758 20.742 1.00 97.88 190 THR A N 1
ATOM 1525 C CA . THR A 1 190 ? -15.428 4.291 19.378 1.00 97.88 190 THR A CA 1
ATOM 1526 C C . THR A 1 190 ? -15.430 3.178 18.338 1.00 97.88 190 THR A C 1
ATOM 1528 O O . THR A 1 190 ? -14.686 2.198 18.448 1.00 97.88 190 THR A O 1
ATOM 1531 N N . ALA A 1 191 ? -16.262 3.327 17.315 1.00 97.31 191 ALA A N 1
ATOM 1532 C CA . ALA A 1 191 ? -16.255 2.482 16.133 1.00 97.31 191 ALA A CA 1
ATOM 1533 C C . ALA A 1 191 ? -15.885 3.316 14.909 1.00 97.31 191 ALA A C 1
ATOM 1535 O O . ALA A 1 191 ? -16.410 4.406 14.693 1.00 97.31 191 ALA A O 1
ATOM 1536 N N . THR A 1 192 ? -15.004 2.762 14.082 1.00 95.88 192 THR A N 1
ATOM 1537 C CA . THR A 1 192 ? -14.602 3.361 12.810 1.00 95.88 192 THR A CA 1
ATOM 1538 C C . THR A 1 192 ? -15.108 2.502 11.661 1.00 95.88 192 THR A C 1
ATOM 1540 O O . THR A 1 192 ? -14.869 1.288 11.633 1.00 95.88 192 THR A O 1
ATOM 1543 N N . GLY A 1 193 ? -15.774 3.145 10.708 1.00 95.94 193 GLY A N 1
ATOM 1544 C CA . GLY A 1 193 ? -16.132 2.611 9.402 1.00 95.94 193 GLY A CA 1
ATOM 1545 C C . GLY A 1 193 ? -15.345 3.304 8.293 1.00 95.94 193 GLY A C 1
ATOM 1546 O O . GLY A 1 193 ? -14.915 4.448 8.433 1.00 95.94 193 GLY A O 1
ATOM 1547 N N . LEU A 1 194 ? -15.154 2.605 7.181 1.00 96.06 194 LEU A N 1
ATOM 1548 C CA . LEU A 1 194 ? -14.458 3.105 6.002 1.00 96.06 194 LEU A CA 1
ATOM 1549 C C . LEU A 1 194 ? -15.195 2.663 4.739 1.00 96.06 194 LEU A C 1
ATOM 1551 O O . LEU A 1 194 ? -15.298 1.468 4.461 1.00 96.06 194 LEU A O 1
ATOM 1555 N N . MET A 1 195 ? -15.623 3.628 3.933 1.00 95.19 195 MET A N 1
ATOM 1556 C CA . MET A 1 195 ? -16.158 3.398 2.594 1.00 95.19 195 MET A CA 1
ATOM 1557 C C . MET A 1 195 ? -15.123 3.832 1.555 1.00 95.19 195 MET A C 1
ATOM 1559 O O . MET A 1 195 ? -14.679 4.977 1.565 1.00 95.19 195 MET A O 1
ATOM 1563 N N . ILE A 1 196 ? -14.728 2.936 0.651 1.00 97.00 196 ILE A N 1
ATOM 1564 C CA . ILE A 1 196 ? -13.789 3.269 -0.429 1.00 97.00 196 ILE A CA 1
ATOM 1565 C C . ILE A 1 196 ? -14.587 3.862 -1.591 1.00 97.00 196 ILE A C 1
ATOM 1567 O O . ILE A 1 196 ? -15.441 3.188 -2.154 1.00 97.00 196 ILE A O 1
ATOM 1571 N N . ILE A 1 197 ? -14.294 5.115 -1.939 1.00 96.94 197 ILE A N 1
ATOM 1572 C CA . ILE A 1 197 ? -14.962 5.860 -3.016 1.00 96.94 197 ILE A CA 1
ATOM 1573 C C . ILE A 1 197 ? -14.251 5.611 -4.349 1.00 96.94 197 ILE A C 1
ATOM 1575 O O . ILE A 1 197 ? -14.895 5.374 -5.365 1.00 96.94 197 ILE A O 1
ATOM 1579 N N . ALA A 1 198 ? -12.916 5.652 -4.349 1.00 97.62 198 ALA A N 1
ATOM 1580 C CA . ALA A 1 198 ? -12.095 5.414 -5.531 1.00 97.62 198 ALA A CA 1
ATOM 1581 C C . ALA A 1 198 ? -10.856 4.600 -5.150 1.00 97.62 198 ALA A C 1
ATOM 1583 O O . ALA A 1 198 ? -10.073 5.004 -4.287 1.00 97.62 198 ALA A O 1
ATOM 1584 N N . ARG A 1 199 ? -10.673 3.441 -5.789 1.00 97.88 199 ARG A N 1
ATOM 1585 C CA . ARG A 1 199 ? -9.549 2.536 -5.511 1.00 97.88 199 ARG A CA 1
ATOM 1586 C C . ARG A 1 199 ? -8.233 3.025 -6.113 1.00 97.88 199 ARG A C 1
ATOM 1588 O O . ARG A 1 199 ? -7.191 2.871 -5.475 1.00 97.88 199 ARG A O 1
ATOM 1595 N N . ASN A 1 200 ? -8.293 3.665 -7.281 1.00 98.44 200 ASN A N 1
ATOM 1596 C CA . ASN A 1 200 ? -7.158 4.293 -7.959 1.00 98.44 200 ASN A CA 1
ATOM 1597 C C . ASN A 1 200 ? -5.937 3.355 -8.018 1.00 98.44 200 ASN A C 1
ATOM 1599 O O . ASN A 1 200 ? -6.055 2.248 -8.538 1.00 98.44 200 ASN A O 1
ATOM 1603 N N . TYR A 1 201 ? -4.775 3.741 -7.473 1.00 98.62 201 TYR A N 1
ATOM 1604 C CA . TYR A 1 201 ? -3.551 2.925 -7.543 1.00 98.62 201 TYR A CA 1
ATOM 1605 C C . TYR A 1 201 ? -3.712 1.472 -7.046 1.00 98.62 201 TYR A C 1
ATOM 1607 O O . TYR A 1 201 ? -2.954 0.591 -7.459 1.00 98.62 201 TYR A O 1
ATOM 1615 N N . LEU A 1 202 ? -4.690 1.197 -6.174 1.00 98.44 202 LEU A N 1
ATOM 1616 C CA . LEU A 1 202 ? -4.950 -0.147 -5.648 1.00 98.44 202 LEU A CA 1
ATOM 1617 C C . LEU A 1 202 ? -5.426 -1.138 -6.718 1.00 98.44 202 LEU A C 1
ATOM 1619 O O . LEU A 1 202 ? -5.381 -2.341 -6.464 1.00 98.44 202 LEU A O 1
ATOM 1623 N N . ASP A 1 203 ? -5.873 -0.667 -7.883 1.00 98.38 203 ASP A N 1
ATOM 1624 C CA . ASP A 1 203 ? -6.334 -1.537 -8.971 1.00 98.38 203 ASP A CA 1
ATOM 1625 C C . ASP A 1 203 ? -5.168 -2.159 -9.758 1.00 98.38 203 ASP A C 1
ATOM 1627 O O . ASP A 1 203 ? -5.312 -3.245 -10.312 1.00 98.38 203 ASP A O 1
ATOM 1631 N N . VAL A 1 204 ? -3.979 -1.538 -9.740 1.00 98.62 204 VAL A N 1
ATOM 1632 C CA . VAL A 1 204 ? -2.757 -2.098 -10.353 1.00 98.62 204 VAL A CA 1
ATOM 1633 C C . VAL A 1 204 ? -1.781 -2.685 -9.334 1.00 98.62 204 VAL A C 1
ATOM 1635 O O . VAL A 1 204 ? -0.925 -3.491 -9.708 1.00 98.62 204 VAL A O 1
ATOM 1638 N N . TYR A 1 205 ? -1.897 -2.304 -8.056 1.00 98.44 205 TYR A N 1
ATOM 1639 C CA . TYR A 1 205 ? -0.903 -2.577 -7.014 1.00 98.44 205 TYR A CA 1
ATOM 1640 C C . TYR A 1 205 ? -1.427 -3.525 -5.914 1.00 98.44 205 TYR A C 1
ATOM 1642 O O . TYR A 1 205 ? -1.705 -3.093 -4.790 1.00 98.44 205 TYR A O 1
ATOM 1650 N N . PRO A 1 206 ? -1.512 -4.846 -6.181 1.00 97.31 206 PRO A N 1
ATOM 1651 C CA . PRO A 1 206 ? -2.122 -5.829 -5.273 1.00 97.31 206 PRO A CA 1
ATOM 1652 C C . PRO A 1 206 ? -1.314 -6.071 -3.988 1.00 97.31 206 PRO A C 1
ATOM 1654 O O . PRO A 1 206 ? -1.766 -6.751 -3.065 1.00 97.31 206 PRO A O 1
ATOM 1657 N N . TYR A 1 207 ? -0.099 -5.527 -3.911 1.00 97.44 207 TYR A N 1
ATOM 1658 C CA . TYR A 1 207 ? 0.776 -5.645 -2.748 1.00 97.44 207 TYR A CA 1
ATOM 1659 C C . TYR A 1 207 ? 0.278 -4.816 -1.557 1.00 97.44 207 TYR A C 1
ATOM 1661 O O . TYR A 1 207 ? 0.692 -5.072 -0.422 1.00 97.44 207 TYR A O 1
ATOM 1669 N N . ASP A 1 208 ? -0.624 -3.864 -1.801 1.00 96.50 208 ASP A N 1
ATOM 1670 C CA . ASP A 1 208 ? -1.264 -3.032 -0.795 1.00 96.50 208 ASP A CA 1
ATOM 1671 C C . ASP A 1 208 ? -2.744 -3.370 -0.642 1.00 96.50 208 ASP A C 1
ATOM 1673 O O . ASP A 1 208 ? -3.493 -3.454 -1.608 1.00 96.50 208 ASP A O 1
ATOM 1677 N N . LYS A 1 209 ? -3.194 -3.488 0.611 1.00 94.12 209 LYS A N 1
ATOM 1678 C CA . LYS A 1 209 ? -4.603 -3.739 0.934 1.00 94.12 209 LYS A CA 1
ATOM 1679 C C . LYS A 1 209 ? -5.242 -2.515 1.567 1.00 94.12 209 LYS A C 1
ATOM 1681 O O . LYS A 1 209 ? -4.638 -1.876 2.430 1.00 94.12 209 LYS A O 1
ATOM 1686 N N . TRP A 1 210 ? -6.448 -2.184 1.133 1.00 96.75 210 TRP A N 1
ATOM 1687 C CA . TRP A 1 210 ? -7.314 -1.214 1.787 1.00 96.75 210 TRP A CA 1
ATOM 1688 C C . TRP A 1 210 ? -8.718 -1.792 1.736 1.00 96.75 210 TRP A C 1
ATOM 1690 O O . TRP A 1 210 ? -9.253 -2.004 0.649 1.00 96.75 210 TRP A O 1
ATOM 1700 N N . ASN A 1 211 ? -9.240 -2.157 2.902 1.00 93.50 211 ASN A N 1
ATOM 1701 C CA . ASN A 1 211 ? -10.486 -2.898 3.015 1.00 93.50 211 ASN A CA 1
ATOM 1702 C C . ASN A 1 211 ? -11.566 -1.948 3.513 1.00 93.50 211 ASN A C 1
ATOM 1704 O O . ASN A 1 211 ? -11.353 -1.255 4.508 1.00 93.50 211 ASN A O 1
ATOM 1708 N N . ALA A 1 212 ? -12.705 -1.931 2.826 1.00 91.75 212 ALA A N 1
ATOM 1709 C CA . ALA A 1 212 ? -13.879 -1.239 3.323 1.00 91.75 212 ALA A CA 1
ATOM 1710 C C . ALA A 1 212 ? -14.374 -1.919 4.608 1.00 91.75 212 ALA A C 1
ATOM 1712 O O . ALA A 1 212 ? -14.268 -3.138 4.765 1.00 91.75 212 ALA A O 1
ATOM 1713 N N . LYS A 1 213 ? -14.910 -1.115 5.518 1.00 93.31 213 LYS A N 1
ATOM 1714 C CA . LYS A 1 213 ? -15.584 -1.557 6.735 1.00 93.31 213 LYS A CA 1
ATOM 1715 C C . LYS A 1 213 ? -16.867 -0.749 6.850 1.00 93.31 213 LYS A C 1
ATOM 1717 O O . LYS A 1 213 ? -16.845 0.378 7.338 1.00 93.31 213 LYS A O 1
ATOM 1722 N N . THR A 1 214 ? -17.961 -1.300 6.348 1.00 89.19 214 THR A N 1
ATOM 1723 C CA . THR A 1 214 ? -19.271 -0.663 6.476 1.00 89.19 214 THR A CA 1
ATOM 1724 C C . THR A 1 214 ? -19.737 -0.771 7.922 1.00 89.19 214 THR A C 1
ATOM 1726 O O . THR A 1 214 ? -19.592 -1.819 8.547 1.00 89.19 214 THR A O 1
ATOM 1729 N N . ILE A 1 215 ? -20.276 0.323 8.447 1.00 92.00 215 ILE A N 1
ATOM 1730 C CA . ILE A 1 215 ? -20.962 0.359 9.737 1.00 92.00 215 ILE A CA 1
ATOM 1731 C C . ILE A 1 215 ? -22.385 0.886 9.505 1.00 92.00 215 ILE A C 1
ATOM 1733 O O . ILE A 1 215 ? -22.587 1.636 8.543 1.00 92.00 215 ILE A O 1
ATOM 1737 N N . PRO A 1 216 ? -23.366 0.503 10.338 1.00 91.06 216 PRO A N 1
ATOM 1738 C CA . PRO A 1 216 ? -24.702 1.077 10.316 1.00 91.06 216 PRO A CA 1
ATOM 1739 C C . PRO A 1 216 ? -24.681 2.596 10.499 1.00 91.06 216 PRO A C 1
ATOM 1741 O O . PRO A 1 216 ? -23.705 3.182 10.976 1.00 91.06 216 PRO A O 1
ATOM 1744 N N . VAL A 1 217 ? -25.789 3.229 10.129 1.00 90.31 217 VAL A N 1
ATOM 1745 C CA . VAL A 1 217 ? -26.017 4.643 10.424 1.00 90.31 217 VAL A CA 1
ATOM 1746 C C . VAL A 1 217 ? -26.409 4.763 11.891 1.00 90.31 217 VAL A C 1
ATOM 1748 O O . VAL A 1 217 ? -27.348 4.106 12.323 1.00 90.31 217 VAL A O 1
ATOM 1751 N N . TYR A 1 218 ? -25.697 5.616 12.621 1.00 93.06 218 TYR A N 1
ATOM 1752 C CA . TYR A 1 218 ? -26.006 5.992 13.997 1.00 93.06 218 TYR A CA 1
ATOM 1753 C C . TYR A 1 218 ? -26.354 7.474 14.022 1.00 93.06 218 TYR A C 1
ATOM 1755 O O . TYR A 1 218 ? -25.676 8.272 13.365 1.00 93.06 218 TYR A O 1
ATOM 1763 N N . ASN A 1 219 ? -27.380 7.851 14.777 1.00 93.44 219 ASN A N 1
ATOM 1764 C CA . ASN A 1 219 ? -27.766 9.246 14.952 1.00 93.44 219 ASN A CA 1
ATOM 1765 C C . ASN A 1 219 ? -27.261 9.769 16.295 1.00 93.44 219 ASN A C 1
ATOM 1767 O O . ASN A 1 219 ? -27.281 9.070 17.304 1.00 93.44 219 ASN A O 1
ATOM 1771 N N . GLN A 1 220 ? -26.812 11.022 16.337 1.00 96.06 220 GLN A N 1
ATOM 1772 C CA . GLN A 1 220 ? -26.392 11.624 17.598 1.00 96.06 220 GLN A CA 1
ATOM 1773 C C . GLN A 1 220 ? -27.557 11.656 18.600 1.00 96.06 220 GLN A C 1
ATOM 1775 O O . GLN A 1 220 ? -28.657 12.093 18.269 1.00 96.06 220 GLN A O 1
ATOM 1780 N N . GLY A 1 221 ? -27.298 11.217 19.833 1.00 95.56 221 GLY A N 1
ATOM 1781 C CA . GLY A 1 221 ? -28.305 11.098 20.885 1.00 95.56 221 GLY A CA 1
ATOM 1782 C C . GLY A 1 221 ? -29.129 9.811 20.838 1.00 95.56 221 GLY A C 1
ATOM 1783 O O . GLY A 1 221 ? -29.899 9.586 21.766 1.00 95.56 221 GLY A O 1
ATOM 1784 N N . GLU A 1 222 ? -28.959 8.969 19.814 1.00 95.88 222 GLU A N 1
ATOM 1785 C CA . GLU A 1 222 ? -29.563 7.638 19.754 1.00 95.88 222 GLU A CA 1
ATOM 1786 C C . GLU A 1 222 ? -29.074 6.770 20.916 1.00 95.88 222 GLU A C 1
ATOM 1788 O O . GLU A 1 222 ? -27.892 6.797 21.275 1.00 95.88 222 GLU A O 1
ATOM 1793 N N . GLU A 1 223 ? -29.990 5.997 21.491 1.00 97.31 223 GLU A N 1
ATOM 1794 C CA . GLU A 1 223 ? -29.699 5.025 22.537 1.00 97.31 223 GLU A CA 1
ATOM 1795 C C . GLU A 1 223 ? -29.993 3.617 22.026 1.00 97.31 223 GLU A C 1
ATOM 1797 O O . GLU A 1 223 ? -31.020 3.377 21.389 1.00 97.31 223 GLU A O 1
ATOM 1802 N N . PHE A 1 224 ? -29.090 2.679 22.300 1.00 96.25 224 PHE A N 1
ATOM 1803 C CA . PHE A 1 224 ? -29.244 1.285 21.902 1.00 96.25 224 PHE A CA 1
ATOM 1804 C C . PHE A 1 224 ? -28.633 0.338 22.934 1.00 96.25 224 PHE A C 1
ATOM 1806 O O . PHE A 1 224 ? -27.785 0.719 23.742 1.00 96.25 224 PHE A O 1
ATOM 1813 N N . GLN A 1 225 ? -29.057 -0.923 22.885 1.00 96.38 225 GLN A N 1
ATOM 1814 C CA . GLN A 1 225 ? -28.538 -1.977 23.746 1.00 96.38 225 GLN A CA 1
ATOM 1815 C C . GLN A 1 225 ? -27.417 -2.742 23.020 1.00 96.38 225 GLN A C 1
ATOM 1817 O O . GLN A 1 225 ? -27.690 -3.354 21.984 1.00 96.38 225 GLN A O 1
ATOM 1822 N N . PRO A 1 226 ? -26.165 -2.738 23.517 1.00 95.69 226 PRO A N 1
ATOM 1823 C CA . PRO A 1 226 ? -25.094 -3.551 22.948 1.00 95.69 226 PRO A CA 1
ATOM 1824 C C . PRO A 1 226 ? -25.432 -5.043 23.005 1.00 95.69 226 PRO A C 1
ATOM 1826 O O . PRO A 1 226 ? -25.966 -5.525 24.004 1.00 95.69 226 PRO A O 1
ATOM 1829 N N . SER A 1 227 ? -25.070 -5.790 21.959 1.00 95.50 227 SER A N 1
ATOM 1830 C CA . SER A 1 227 ? -25.281 -7.245 21.908 1.00 95.50 227 SER A CA 1
ATOM 1831 C C . SER A 1 227 ? -24.429 -7.999 22.934 1.00 95.50 227 SER A C 1
ATOM 1833 O O . SER A 1 227 ? -24.881 -8.985 23.509 1.00 95.50 227 SER A O 1
ATOM 1835 N N . SER A 1 228 ? -23.196 -7.541 23.164 1.00 95.56 228 SER A N 1
ATOM 1836 C CA . SER A 1 228 ? -22.325 -8.029 24.233 1.00 95.56 228 SER A CA 1
ATOM 1837 C C . SER A 1 228 ? -21.425 -6.908 24.758 1.00 95.56 228 SER A C 1
ATOM 1839 O O . SER A 1 228 ? -21.056 -5.988 24.026 1.00 95.56 228 SER A O 1
ATOM 1841 N N . ILE A 1 229 ? -21.080 -6.992 26.045 1.00 96.75 229 ILE A N 1
ATOM 1842 C CA . ILE A 1 229 ? -20.034 -6.187 26.683 1.00 96.75 229 ILE A CA 1
ATOM 1843 C C . ILE A 1 229 ? -19.055 -7.183 27.299 1.00 96.75 229 ILE A C 1
ATOM 1845 O O . ILE A 1 229 ? -19.424 -7.979 28.167 1.00 96.75 229 ILE A O 1
ATOM 1849 N N . GLU A 1 230 ? -17.810 -7.159 26.836 1.00 96.62 230 GLU A N 1
ATOM 1850 C CA . GLU A 1 230 ? -16.811 -8.178 27.156 1.00 96.62 230 GLU A CA 1
ATOM 1851 C C . GLU A 1 230 ? -15.583 -7.547 27.819 1.00 96.62 230 GLU A C 1
ATOM 1853 O O . GLU A 1 230 ? -15.057 -6.534 27.356 1.00 96.62 230 GLU A O 1
ATOM 1858 N N . MET A 1 231 ? -15.099 -8.175 28.892 1.00 96.06 231 MET A N 1
ATOM 1859 C CA . MET A 1 231 ? -13.793 -7.886 29.482 1.00 96.06 231 MET A CA 1
ATOM 1860 C C . MET A 1 231 ? -12.801 -8.936 28.978 1.00 96.06 231 MET A C 1
ATOM 1862 O O . MET A 1 231 ? -12.736 -10.043 29.511 1.00 96.06 231 MET A O 1
ATOM 1866 N N . VAL A 1 232 ? -12.065 -8.601 27.919 1.00 95.62 232 VAL A N 1
ATOM 1867 C CA . VAL A 1 232 ? -11.111 -9.519 27.283 1.00 95.62 232 VAL A CA 1
ATOM 1868 C C . VAL A 1 232 ? -9.720 -9.397 27.900 1.00 95.62 232 VAL A C 1
ATOM 1870 O O . VAL A 1 232 ? -9.181 -8.297 28.039 1.00 95.62 232 VAL A O 1
ATOM 1873 N N . ASP A 1 233 ? -9.119 -10.536 28.237 1.00 95.19 233 ASP A N 1
ATOM 1874 C CA . ASP A 1 233 ? -7.727 -10.597 28.674 1.00 95.19 233 ASP A CA 1
ATOM 1875 C C . ASP A 1 233 ? -6.782 -10.522 27.464 1.00 95.19 233 ASP A C 1
ATOM 1877 O O . ASP A 1 233 ? -7.068 -11.025 26.374 1.00 95.19 233 ASP A O 1
ATOM 1881 N N . GLY A 1 234 ? -5.622 -9.896 27.653 1.00 93.50 234 GLY A N 1
ATOM 1882 C CA . GLY A 1 234 ? -4.603 -9.792 26.618 1.00 93.50 234 GLY A CA 1
ATOM 1883 C C . GLY A 1 234 ? -3.205 -9.669 27.204 1.00 93.50 234 GLY A C 1
ATOM 1884 O O .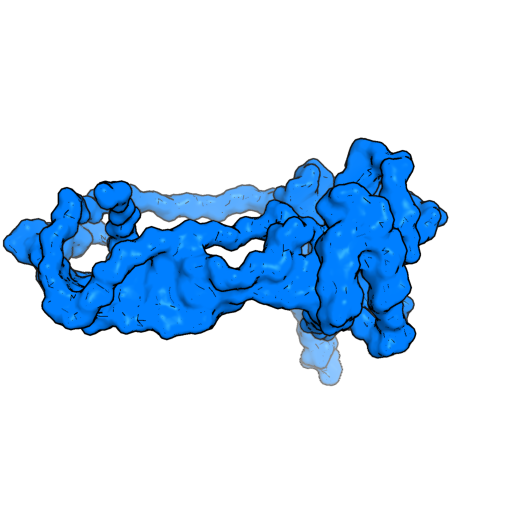 GLY A 1 234 ? -3.013 -9.141 28.295 1.00 93.50 234 GLY A O 1
ATOM 1885 N N . GLU A 1 235 ? -2.214 -10.122 26.443 1.00 93.06 235 GLU A N 1
ATOM 1886 C CA . GLU A 1 235 ? -0.812 -10.109 26.856 1.00 93.06 235 GLU A CA 1
ATOM 1887 C C . GLU A 1 235 ? 0.041 -9.273 25.903 1.00 93.06 235 GLU A C 1
ATOM 1889 O O . GLU A 1 235 ? -0.159 -9.247 24.682 1.00 93.06 235 GLU A O 1
ATOM 1894 N N . THR A 1 236 ? 1.038 -8.586 26.459 1.00 93.62 236 THR A N 1
ATOM 1895 C CA . THR A 1 236 ? 2.085 -7.961 25.653 1.00 93.62 236 THR A CA 1
ATOM 1896 C C . THR A 1 236 ? 2.967 -9.038 25.051 1.00 93.62 236 THR A C 1
ATOM 1898 O O . THR A 1 236 ? 3.504 -9.877 25.768 1.00 93.62 236 THR A O 1
ATOM 1901 N N . LYS A 1 237 ? 3.169 -8.981 23.737 1.00 89.50 237 LYS A N 1
ATOM 1902 C CA . LYS A 1 237 ? 4.092 -9.881 23.052 1.00 89.50 237 LYS A CA 1
ATOM 1903 C C . LYS A 1 237 ? 5.479 -9.242 22.983 1.00 89.50 237 LYS A C 1
ATOM 1905 O O . LYS A 1 237 ? 5.558 -8.041 22.702 1.00 89.50 237 LYS A O 1
ATOM 1910 N N . PRO A 1 238 ? 6.561 -10.006 23.212 1.00 90.19 238 PRO A N 1
ATOM 1911 C CA . PRO A 1 238 ? 7.900 -9.511 22.939 1.00 90.19 238 PRO A CA 1
ATOM 1912 C C . PRO A 1 238 ? 8.041 -9.171 21.445 1.00 90.19 238 PRO A C 1
ATOM 1914 O O . PRO A 1 238 ? 7.304 -9.720 20.615 1.00 90.19 238 PRO A O 1
ATOM 1917 N N . PRO A 1 239 ? 8.973 -8.275 21.079 1.00 91.44 239 PRO A N 1
ATOM 1918 C CA . PRO A 1 239 ? 9.257 -7.989 19.681 1.00 91.44 239 PRO A CA 1
ATOM 1919 C C . PRO A 1 239 ? 9.632 -9.275 18.929 1.00 91.44 239 PRO A C 1
ATOM 1921 O O . PRO A 1 239 ? 10.367 -10.103 19.476 1.00 91.44 239 PRO A O 1
ATOM 1924 N N . PRO A 1 240 ? 9.158 -9.462 17.686 1.00 91.38 240 PRO A N 1
ATOM 1925 C CA . PRO A 1 240 ? 9.616 -10.572 16.865 1.00 91.38 240 PRO A CA 1
ATOM 1926 C C . PRO A 1 240 ? 11.106 -10.414 16.530 1.00 91.38 240 PRO A C 1
ATOM 1928 O O . PRO A 1 240 ? 11.660 -9.313 16.580 1.00 91.38 240 PRO A O 1
ATOM 1931 N N . LEU A 1 241 ? 11.746 -11.520 16.144 1.00 94.00 241 LEU A N 1
ATOM 1932 C CA . LEU A 1 241 ? 13.079 -11.477 15.542 1.00 94.00 241 LEU A CA 1
ATOM 1933 C C . LEU A 1 241 ? 13.064 -10.610 14.276 1.00 94.00 241 LEU A C 1
ATOM 1935 O O . LEU A 1 241 ? 12.056 -10.542 13.571 1.00 94.00 241 LEU A O 1
ATOM 1939 N N . LEU A 1 242 ? 14.198 -9.968 13.988 1.00 91.94 242 LEU A N 1
ATOM 1940 C CA . LEU A 1 242 ? 14.334 -9.101 12.823 1.00 91.94 242 LEU A CA 1
ATOM 1941 C C . LEU A 1 242 ? 14.172 -9.906 11.534 1.00 91.94 242 LEU A C 1
ATOM 1943 O O . LEU A 1 242 ? 14.881 -10.890 11.307 1.00 91.94 242 LEU A O 1
ATOM 1947 N N . THR A 1 243 ? 13.273 -9.451 10.667 1.00 93.94 243 THR A N 1
ATOM 1948 C CA . THR A 1 243 ? 13.259 -9.900 9.276 1.00 93.94 243 THR A CA 1
ATOM 1949 C C . THR A 1 243 ? 14.370 -9.206 8.492 1.00 93.94 243 THR A C 1
ATOM 1951 O O . THR A 1 243 ? 14.926 -8.194 8.917 1.00 93.94 243 THR A O 1
ATOM 1954 N N . GLU A 1 244 ? 14.681 -9.714 7.304 1.00 90.62 244 GLU A N 1
ATOM 1955 C CA . GLU A 1 244 ? 15.651 -9.081 6.407 1.00 90.62 244 GLU A CA 1
ATOM 1956 C C . GLU A 1 244 ? 15.277 -7.623 6.079 1.00 90.62 244 GLU A C 1
ATOM 1958 O O . GLU A 1 244 ? 16.125 -6.736 6.128 1.00 90.62 244 GLU A O 1
ATOM 1963 N N . ALA A 1 245 ? 13.992 -7.347 5.832 1.00 90.25 245 ALA A N 1
ATOM 1964 C CA . ALA A 1 245 ? 13.516 -5.988 5.589 1.00 90.25 245 ALA A CA 1
ATOM 1965 C C . ALA A 1 245 ? 13.652 -5.079 6.826 1.00 90.25 245 ALA A C 1
ATOM 1967 O O . ALA A 1 245 ? 13.909 -3.882 6.673 1.00 90.25 245 ALA A O 1
ATOM 1968 N N . ASP A 1 246 ? 13.500 -5.634 8.035 1.00 90.00 246 ASP A N 1
ATOM 1969 C CA . ASP A 1 246 ? 13.726 -4.893 9.282 1.00 90.00 246 ASP A CA 1
ATOM 1970 C C . ASP A 1 246 ? 15.211 -4.577 9.461 1.00 90.00 246 ASP A C 1
ATOM 1972 O O . ASP A 1 246 ? 15.563 -3.450 9.810 1.00 90.00 246 ASP A O 1
ATOM 1976 N N . LEU A 1 247 ? 16.086 -5.544 9.162 1.00 92.75 247 LEU A N 1
ATOM 1977 C CA . LEU A 1 247 ? 17.533 -5.364 9.217 1.00 92.75 247 LEU A CA 1
ATOM 1978 C C . LEU A 1 247 ? 17.996 -4.274 8.243 1.00 92.75 247 LEU A C 1
ATOM 1980 O O . LEU A 1 247 ? 18.716 -3.368 8.656 1.00 92.75 247 LEU A O 1
ATOM 1984 N N . ILE A 1 248 ? 17.524 -4.295 6.992 1.00 88.88 248 ILE A N 1
ATOM 1985 C CA . ILE A 1 248 ? 17.834 -3.257 5.995 1.00 88.88 248 ILE A CA 1
ATOM 1986 C C . ILE A 1 248 ? 17.346 -1.885 6.466 1.00 88.88 248 ILE A C 1
ATOM 1988 O O . ILE A 1 248 ? 18.091 -0.907 6.405 1.00 88.88 248 ILE A O 1
ATOM 1992 N N . GLY A 1 249 ? 16.119 -1.806 6.994 1.00 86.62 249 GLY A N 1
ATOM 1993 C CA . GLY A 1 249 ? 15.579 -0.556 7.531 1.00 86.62 249 GLY A CA 1
ATOM 1994 C C . GLY A 1 249 ? 16.390 -0.012 8.713 1.00 86.62 249 GLY A C 1
ATOM 1995 O O . GLY A 1 249 ? 16.586 1.200 8.830 1.00 86.62 249 GLY A O 1
ATOM 1996 N N . LEU A 1 250 ? 16.898 -0.893 9.580 1.00 89.81 250 LEU A N 1
ATOM 1997 C CA . LEU A 1 250 ? 17.786 -0.508 10.676 1.00 89.81 250 LEU A CA 1
ATOM 1998 C C . LEU A 1 250 ? 19.146 -0.025 10.162 1.00 89.81 250 LEU A C 1
ATOM 2000 O O . LEU A 1 250 ? 19.597 1.031 10.608 1.00 89.81 250 LEU A O 1
ATOM 2004 N N . MET A 1 251 ? 19.752 -0.736 9.206 1.00 89.25 251 MET A N 1
ATOM 2005 C CA . MET A 1 251 ? 21.026 -0.356 8.583 1.00 89.25 251 MET A CA 1
ATOM 2006 C C . MET A 1 251 ? 20.938 1.029 7.926 1.00 89.25 251 MET A C 1
ATOM 2008 O O . MET A 1 251 ? 21.763 1.900 8.220 1.00 89.25 251 MET A O 1
ATOM 2012 N N . GLU A 1 252 ? 19.892 1.276 7.131 1.00 85.94 252 GLU A N 1
ATOM 2013 C CA . GLU A 1 252 ? 19.622 2.575 6.500 1.00 85.94 252 GLU A CA 1
ATOM 2014 C C . GLU A 1 252 ? 19.501 3.690 7.557 1.00 85.94 252 GLU A C 1
ATOM 2016 O O . GLU A 1 252 ? 20.174 4.724 7.480 1.00 85.94 252 GLU A O 1
ATOM 2021 N N . LYS A 1 253 ? 18.695 3.465 8.602 1.00 84.94 253 LYS A N 1
ATOM 2022 C CA . LYS A 1 253 ? 18.489 4.441 9.682 1.00 84.94 253 LYS A CA 1
ATOM 2023 C C . LYS A 1 253 ? 19.786 4.768 10.425 1.00 84.94 253 LYS A C 1
ATOM 2025 O O . LYS A 1 253 ? 20.033 5.936 10.739 1.00 84.94 253 LYS A O 1
ATOM 2030 N N . THR A 1 254 ? 20.606 3.760 10.727 1.00 79.62 254 THR A N 1
ATOM 2031 C CA . THR A 1 254 ? 21.899 3.970 11.396 1.00 79.62 254 THR A CA 1
ATOM 2032 C C . THR A 1 254 ? 22.871 4.752 10.520 1.00 79.62 254 THR A C 1
ATOM 2034 O O . THR A 1 254 ? 23.525 5.671 11.013 1.00 79.62 254 THR A O 1
ATOM 2037 N N . TRP A 1 255 ? 22.896 4.475 9.216 1.00 66.19 255 TRP A N 1
ATOM 2038 C CA . TRP A 1 255 ? 23.764 5.159 8.263 1.00 66.19 255 TRP A CA 1
ATOM 2039 C C . TRP A 1 255 ? 23.466 6.663 8.165 1.00 66.19 255 TRP A C 1
ATOM 2041 O O . TRP A 1 255 ? 24.374 7.492 8.285 1.00 66.19 255 TRP A O 1
ATOM 2051 N N . TYR A 1 256 ? 22.189 7.049 8.046 1.00 62.19 256 TYR A N 1
ATOM 2052 C CA . TYR A 1 256 ? 21.806 8.468 8.003 1.00 62.19 256 TYR A CA 1
ATOM 2053 C C . TYR A 1 256 ? 22.121 9.215 9.305 1.00 62.19 256 TYR A C 1
ATOM 2055 O O . TYR A 1 256 ? 22.499 10.390 9.268 1.00 62.19 256 TYR A O 1
ATOM 2063 N N . ARG A 1 257 ? 22.020 8.543 10.461 1.00 56.66 257 ARG A N 1
ATOM 2064 C CA . ARG A 1 257 ? 22.355 9.149 11.759 1.00 56.66 257 ARG A CA 1
ATOM 2065 C C . ARG A 1 257 ? 23.840 9.515 11.853 1.00 56.66 257 ARG A C 1
ATOM 2067 O O . ARG A 1 257 ? 24.162 10.562 12.411 1.00 56.66 257 ARG A O 1
ATOM 2074 N N . HIS A 1 258 ? 24.728 8.711 11.265 1.00 57.94 258 HIS A N 1
ATOM 2075 C CA . HIS A 1 258 ? 26.156 9.026 11.212 1.00 57.94 258 HIS A CA 1
ATOM 2076 C C . HIS A 1 258 ? 26.475 10.195 10.264 1.00 57.94 258 HIS A C 1
ATOM 2078 O O . HIS A 1 258 ? 27.216 11.083 10.682 1.00 57.94 258 HIS A O 1
ATOM 2084 N N . ARG A 1 259 ? 25.854 10.285 9.070 1.00 53.94 259 ARG A N 1
ATOM 2085 C CA . ARG A 1 259 ? 26.016 11.459 8.173 1.00 53.94 259 ARG A CA 1
ATOM 2086 C C . ARG A 1 259 ? 25.536 12.767 8.815 1.00 53.94 259 ARG A C 1
ATOM 2088 O O . ARG A 1 259 ? 26.171 13.805 8.660 1.00 53.94 259 ARG A O 1
ATOM 2095 N N . CYS A 1 260 ? 24.415 12.734 9.538 1.00 51.41 260 CYS A N 1
ATOM 2096 C CA . CYS A 1 260 ? 23.875 13.934 10.184 1.00 51.41 260 CYS A CA 1
ATOM 2097 C C . CYS A 1 260 ? 24.776 14.423 11.333 1.00 51.41 260 CYS A C 1
ATOM 2099 O O . CYS A 1 260 ? 24.951 15.628 11.509 1.00 51.41 260 CYS A O 1
ATOM 2101 N N . ASN A 1 261 ? 25.404 13.498 12.068 1.00 46.25 261 ASN A N 1
ATOM 2102 C CA . ASN A 1 261 ? 26.351 13.844 13.127 1.00 46.25 261 ASN A CA 1
ATOM 2103 C C . ASN A 1 261 ? 27.695 14.346 12.579 1.00 46.25 261 ASN A C 1
ATOM 2105 O O . ASN A 1 261 ? 28.232 15.294 13.140 1.00 46.25 261 ASN A O 1
ATOM 2109 N N . SER A 1 262 ? 28.204 13.802 11.467 1.00 45.12 262 SER A N 1
ATOM 2110 C CA . SER A 1 262 ? 29.429 14.319 10.833 1.00 45.12 262 SER A CA 1
ATOM 2111 C C . SER A 1 262 ? 29.259 15.725 10.242 1.00 45.12 262 SER A C 1
ATOM 2113 O O . SER A 1 262 ? 30.229 16.467 10.161 1.00 45.12 262 SER A O 1
ATOM 2115 N N . CYS A 1 263 ? 28.035 16.129 9.880 1.00 44.81 263 CYS A N 1
ATOM 2116 C CA . CYS A 1 263 ? 27.736 17.501 9.443 1.00 44.81 263 CYS A CA 1
ATOM 2117 C C . CYS A 1 263 ? 27.548 18.506 10.595 1.00 44.81 263 CYS A C 1
ATOM 2119 O O . CYS A 1 263 ? 27.407 19.693 10.330 1.00 44.81 263 CYS A O 1
ATOM 2121 N N . ARG A 1 264 ? 27.531 18.062 11.861 1.00 42.59 264 ARG A N 1
ATOM 2122 C CA . ARG A 1 264 ? 27.526 18.948 13.046 1.00 42.59 264 ARG A CA 1
ATOM 2123 C C . ARG A 1 264 ? 28.918 19.136 13.656 1.00 42.59 264 ARG A C 1
ATOM 2125 O O . ARG A 1 264 ? 29.040 19.725 14.725 1.00 42.59 264 ARG A O 1
ATOM 2132 N N . SER A 1 265 ? 29.945 18.601 13.005 1.00 43.25 265 SER A N 1
ATOM 2133 C CA . SER A 1 265 ? 31.331 18.612 13.468 1.00 43.25 265 SER A CA 1
ATOM 2134 C C . SER A 1 265 ? 32.244 19.334 12.479 1.00 43.25 265 SER A C 1
ATOM 2136 O O . SER A 1 265 ? 33.327 18.835 12.210 1.00 43.25 265 SER A O 1
ATOM 2138 N N . TYR A 1 266 ? 31.800 20.464 11.924 1.00 38.28 266 TYR A N 1
ATOM 2139 C CA . TYR A 1 266 ? 32.632 21.469 11.254 1.00 38.28 266 TYR A CA 1
ATOM 2140 C C . TYR A 1 266 ? 31.985 22.843 11.405 1.00 38.28 266 TYR A C 1
ATOM 2142 O O . TYR A 1 266 ? 30.734 22.897 11.352 1.00 38.28 266 TYR A O 1
#